Protein AF-A0A8T4MJX4-F1 (afdb_monomer_lite)

Secondary structure (DSSP, 8-state):
--------------GGGHHHHHHHHHHGGGS---------------S-TTSSSSSSSS-SSSSSSHHHHHHHHHHHHHHHHHHHHHHHHHHHHHHHHHHHHHHHHHHHHHHHHHHHHHHHHHHHHHHHHHHHHHHT-TT-EEEEEEEEPS-EEEEEEETTEEEEEEEETTEEEEEEEE-SS-EEE------EEEEEEEEE-SS-EEEE-

Radius of gyration: 45.45 Å; chains: 1; bounding box: 91×37×111 Å

Foldseek 3Di:
DDDDDDDDDDDPDDPVVVVPVVVVVVVVVPPPPDDDDDDDDPDDDDDDPDPPPPVPPPDDPPPVVVVVVVVVVVVVVVVVVVVVVVVVVVVVVVVVVVVVVVVVVVVQVVVVVVQVVLVVVQLVQVQVVFVVQQVVDPFGKDKDKGFHAPFWPDWDFDFQKIKTWGQGPVGIDIDIDGHPATEDEDDDNDGTIDIWMWTHDNGGIYIDD

Sequence (209 aa):
MQNKRGQINNSVEKPELFARNNLACLAASHEEYRETSSVNCKSKLSGRASALRERISKQPERDRELGGCKQFQNIFNKGQISTEYLIVISFVLFIVLTALGIALTYSSQIKDTMKFNQIESFSQKIVSQSETVFYSGYPARTTVKAYLPDGINEIRIMDYYIVFNVSTSSGNSVTAYKSNVNLTGNIRTTSGLRVIYLNATSNAVVLSD

pLDDT: mean 76.81, std 24.33, range [31.05, 98.25]

Structure (mmCIF, N/CA/C/O backbone):
data_AF-A0A8T4MJX4-F1
#
_entry.id   AF-A0A8T4MJX4-F1
#
loop_
_atom_site.group_PDB
_atom_site.id
_atom_site.type_symbol
_atom_site.label_atom_id
_atom_site.label_alt_id
_atom_site.label_comp_id
_atom_site.label_asym_id
_atom_site.label_entity_id
_atom_site.label_seq_id
_atom_site.pdbx_PDB_ins_code
_atom_site.Cartn_x
_atom_site.Cartn_y
_atom_site.Cartn_z
_atom_site.occupancy
_atom_site.B_iso_or_equiv
_atom_site.auth_seq_id
_atom_site.auth_comp_id
_atom_site.auth_asym_id
_atom_site.auth_atom_id
_atom_site.pdbx_PDB_model_num
ATOM 1 N N . MET A 1 1 ? -9.678 -11.311 -83.415 1.00 39.19 1 MET A N 1
ATOM 2 C CA . MET A 1 1 ? -8.588 -10.353 -83.709 1.00 39.19 1 MET A CA 1
ATOM 3 C C . MET A 1 1 ? -7.407 -10.694 -82.816 1.00 39.19 1 MET A C 1
ATOM 5 O O . MET A 1 1 ? -7.618 -11.027 -81.659 1.00 39.19 1 MET A O 1
ATOM 9 N N . GLN A 1 2 ? -6.217 -10.773 -83.409 1.00 34.84 2 GLN A N 1
ATOM 10 C CA . GLN A 1 2 ? -5.010 -11.372 -82.834 1.00 34.84 2 GLN A CA 1
ATOM 11 C C . GLN A 1 2 ? -4.262 -10.471 -81.831 1.00 34.84 2 GLN A C 1
ATOM 13 O O . GLN A 1 2 ? -4.502 -9.270 -81.787 1.00 34.84 2 GLN A O 1
ATOM 18 N N . ASN A 1 3 ? -3.223 -11.084 -81.236 1.00 31.05 3 ASN A N 1
ATOM 19 C CA . ASN A 1 3 ? -1.943 -10.516 -80.772 1.00 31.05 3 ASN A CA 1
ATOM 20 C C . ASN A 1 3 ? -1.892 -10.060 -79.300 1.00 31.05 3 ASN A C 1
ATOM 22 O O . ASN A 1 3 ? -2.761 -9.335 -78.854 1.00 31.05 3 ASN A O 1
ATOM 26 N N . LYS A 1 4 ? -0.876 -10.388 -78.488 1.00 39.56 4 LYS A N 1
ATOM 27 C CA . LYS A 1 4 ? 0.445 -10.989 -78.748 1.00 39.56 4 LYS A CA 1
ATOM 28 C C . LYS A 1 4 ? 1.004 -11.511 -77.405 1.00 39.56 4 LYS A C 1
ATOM 30 O O . LYS A 1 4 ? 1.054 -10.757 -76.439 1.00 39.56 4 LYS A O 1
ATOM 35 N N . ARG A 1 5 ? 1.410 -12.788 -77.329 1.00 37.69 5 ARG A N 1
ATOM 36 C CA . ARG A 1 5 ? 2.207 -13.333 -76.210 1.00 37.69 5 ARG A CA 1
ATOM 37 C C . ARG A 1 5 ? 3.665 -12.932 -76.429 1.00 37.69 5 ARG A C 1
ATOM 39 O O . ARG A 1 5 ? 4.226 -13.271 -77.467 1.00 37.69 5 ARG A O 1
ATOM 46 N N . GLY A 1 6 ? 4.262 -12.227 -75.473 1.00 35.44 6 GLY A N 1
ATOM 47 C CA . GLY A 1 6 ? 5.704 -11.996 -75.415 1.00 35.44 6 GLY A CA 1
ATOM 48 C C . GLY A 1 6 ? 6.364 -13.076 -74.566 1.00 35.44 6 GLY A C 1
ATOM 49 O O . GLY A 1 6 ? 6.166 -13.110 -73.356 1.00 35.44 6 GLY A O 1
ATOM 50 N N . GLN A 1 7 ? 7.110 -13.969 -75.214 1.00 36.75 7 GLN A N 1
ATOM 51 C CA . GLN A 1 7 ? 8.080 -14.853 -74.573 1.00 36.75 7 GLN A CA 1
ATOM 52 C C . GLN A 1 7 ? 9.280 -14.024 -74.098 1.00 36.75 7 GLN A C 1
ATOM 54 O O . GLN A 1 7 ? 9.790 -13.206 -74.863 1.00 36.75 7 GLN A O 1
ATOM 59 N N . ILE A 1 8 ? 9.759 -14.265 -72.877 1.00 40.66 8 ILE A N 1
ATOM 60 C CA . ILE A 1 8 ? 11.102 -13.856 -72.455 1.00 40.66 8 ILE A CA 1
ATOM 61 C C . ILE A 1 8 ? 11.870 -15.140 -72.158 1.00 40.66 8 ILE A C 1
ATOM 63 O O . ILE A 1 8 ? 11.481 -15.935 -71.303 1.00 40.66 8 ILE A O 1
ATOM 67 N N . ASN A 1 9 ? 12.905 -15.363 -72.961 1.00 40.12 9 ASN A N 1
ATOM 68 C CA . ASN A 1 9 ? 13.745 -16.546 -72.948 1.00 40.12 9 ASN A CA 1
ATOM 69 C C . ASN A 1 9 ? 14.658 -16.548 -71.718 1.00 40.12 9 ASN A C 1
ATOM 71 O O . ASN A 1 9 ? 15.350 -15.570 -71.444 1.00 40.12 9 ASN A O 1
ATOM 75 N N . ASN A 1 10 ? 14.678 -17.686 -71.026 1.00 38.12 10 ASN A N 1
ATOM 76 C CA . ASN A 1 10 ? 15.703 -18.048 -70.059 1.00 38.12 10 ASN A CA 1
ATOM 77 C 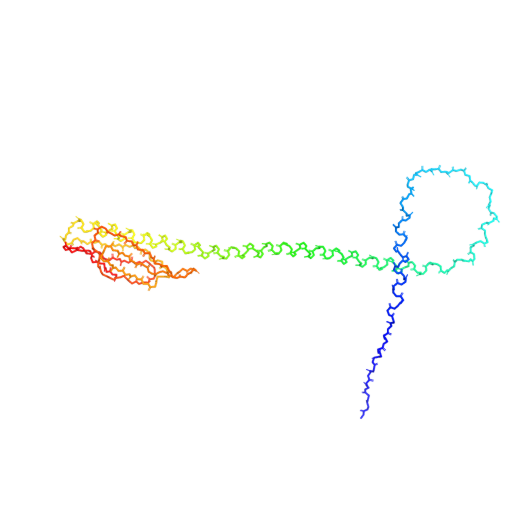C . ASN A 1 10 ? 17.030 -18.284 -70.792 1.00 38.12 10 ASN A C 1
ATOM 79 O O . ASN A 1 10 ? 17.132 -19.227 -71.577 1.00 38.12 10 ASN A O 1
ATOM 83 N N . SER A 1 11 ? 18.049 -17.489 -70.478 1.00 37.75 11 SER A N 1
ATOM 84 C CA . SER A 1 11 ? 19.445 -17.828 -70.757 1.00 37.75 11 SER A CA 1
ATOM 85 C C . SER A 1 11 ? 20.153 -18.028 -69.425 1.00 37.75 11 SER A C 1
ATOM 87 O O . SER A 1 11 ? 20.543 -17.079 -68.753 1.00 37.75 11 SER A O 1
ATOM 89 N N . VAL A 1 12 ? 20.256 -19.296 -69.029 1.00 48.56 12 VAL A N 1
ATOM 90 C CA . VAL A 1 12 ? 21.111 -19.766 -67.938 1.00 48.56 12 VAL A CA 1
ATOM 91 C C . VAL A 1 12 ? 22.554 -19.651 -68.423 1.00 48.56 12 VAL A C 1
ATOM 93 O O . VAL A 1 12 ? 23.019 -20.479 -69.207 1.00 48.56 12 VAL A O 1
ATOM 96 N N . GLU A 1 13 ? 23.247 -18.595 -68.006 1.00 43.19 13 GLU A N 1
ATOM 97 C CA . GLU A 1 13 ? 24.669 -18.409 -68.287 1.00 43.19 13 GLU A CA 1
ATOM 98 C C . GLU A 1 13 ? 25.514 -19.072 -67.182 1.00 43.19 13 GLU A C 1
ATOM 100 O O . GLU A 1 13 ? 25.236 -18.954 -65.989 1.00 43.19 13 GLU A O 1
ATOM 105 N N . LYS A 1 14 ? 26.493 -19.875 -67.612 1.00 42.88 14 LYS A N 1
ATOM 106 C CA . LYS A 1 14 ? 27.247 -20.865 -66.825 1.00 42.88 14 LYS A CA 1
ATOM 107 C C . LYS A 1 14 ? 28.071 -20.251 -65.667 1.00 42.88 14 LYS A C 1
ATOM 109 O O . LYS A 1 14 ? 28.849 -19.334 -65.917 1.00 42.88 14 LYS A O 1
ATOM 114 N N . PRO A 1 15 ? 28.059 -20.844 -64.452 1.00 46.28 15 PRO A N 1
ATOM 115 C CA . PRO A 1 15 ? 28.818 -20.372 -63.278 1.00 46.28 15 PRO A CA 1
ATOM 116 C C . PRO A 1 15 ? 30.337 -20.669 -63.293 1.00 46.28 15 PRO A C 1
ATOM 118 O O . PRO A 1 15 ? 31.055 -20.277 -62.378 1.00 46.28 15 PRO A O 1
ATOM 121 N N . GLU A 1 16 ? 30.863 -21.329 -64.325 1.00 46.09 16 GLU A N 1
ATOM 122 C CA . GLU A 1 16 ? 32.259 -21.808 -64.366 1.00 46.09 16 GLU A CA 1
ATOM 123 C C . GLU A 1 16 ? 33.294 -20.737 -64.772 1.00 46.09 16 GLU A C 1
ATOM 125 O O . GLU A 1 16 ? 34.489 -20.902 -64.529 1.00 46.09 16 GLU A O 1
ATOM 130 N N . LEU A 1 17 ? 32.871 -19.608 -65.355 1.00 42.41 17 LEU A N 1
ATOM 131 C CA . LEU A 1 17 ? 33.796 -18.545 -65.785 1.00 42.41 17 LEU A CA 1
ATOM 132 C C . LEU A 1 17 ? 34.105 -17.519 -64.676 1.00 42.41 17 LEU A C 1
ATOM 134 O O . LEU A 1 17 ? 35.071 -16.766 -64.776 1.00 42.41 17 LEU A O 1
ATOM 138 N N . PHE A 1 18 ? 33.321 -17.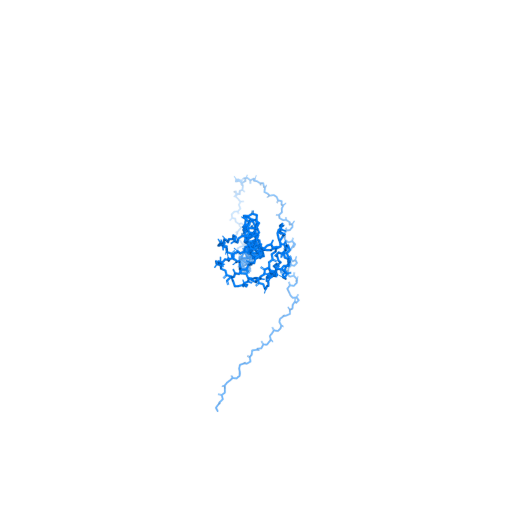515 -63.593 1.00 41.56 18 PHE A N 1
ATOM 139 C CA . PHE A 1 18 ? 33.445 -16.549 -62.495 1.00 41.56 18 PHE A CA 1
ATOM 140 C C . PHE A 1 18 ? 34.544 -16.928 -61.483 1.00 41.56 18 PHE A C 1
ATOM 142 O O . PHE A 1 18 ? 35.120 -16.065 -60.823 1.00 41.56 18 PHE A O 1
ATOM 149 N N . ALA A 1 19 ? 34.888 -18.217 -61.383 1.00 46.16 19 ALA A N 1
ATOM 150 C CA . ALA A 1 19 ? 35.866 -18.705 -60.408 1.00 46.16 19 ALA A CA 1
ATOM 151 C C . ALA A 1 19 ? 37.329 -18.464 -60.828 1.00 46.16 19 ALA A C 1
ATOM 153 O O . ALA A 1 19 ? 38.184 -18.245 -59.972 1.00 46.16 19 ALA A O 1
ATOM 154 N N . ARG A 1 20 ? 37.640 -18.458 -62.133 1.00 44.34 20 ARG A N 1
ATOM 155 C CA . ARG A 1 20 ? 39.031 -18.305 -62.604 1.00 44.34 20 ARG A CA 1
ATOM 156 C C . ARG A 1 20 ? 39.556 -16.871 -62.517 1.00 44.34 20 ARG A C 1
ATOM 158 O O . ARG A 1 20 ? 40.740 -16.686 -62.254 1.00 44.34 20 ARG A O 1
ATOM 165 N N . ASN A 1 21 ? 38.690 -15.869 -62.655 1.00 45.59 21 ASN A N 1
ATOM 166 C CA . ASN A 1 21 ? 39.118 -14.466 -62.647 1.00 45.59 21 ASN A CA 1
ATOM 167 C C . ASN A 1 21 ? 39.342 -13.911 -61.229 1.00 45.59 21 ASN A C 1
ATOM 169 O O . ASN A 1 21 ? 40.171 -13.024 -61.046 1.00 45.59 21 ASN A O 1
ATOM 173 N N . ASN A 1 22 ? 38.685 -14.479 -60.210 1.00 49.16 22 ASN A N 1
ATOM 174 C CA . ASN A 1 22 ? 38.876 -14.058 -58.817 1.00 49.16 22 ASN A CA 1
ATOM 175 C C . ASN A 1 22 ? 40.218 -14.515 -58.219 1.00 49.16 22 ASN A C 1
ATOM 177 O O . ASN A 1 22 ? 40.747 -13.843 -57.335 1.00 49.16 22 ASN A O 1
ATOM 181 N N . LEU A 1 23 ? 40.811 -15.608 -58.717 1.00 46.66 23 LEU A N 1
ATOM 182 C CA . LEU A 1 23 ? 42.114 -16.080 -58.230 1.00 46.66 23 LEU A CA 1
ATOM 183 C C . LEU A 1 23 ? 43.281 -15.202 -58.717 1.00 46.66 23 LEU A C 1
ATOM 185 O O . LEU A 1 23 ? 44.266 -15.037 -58.003 1.00 46.66 23 LEU A O 1
ATOM 189 N N . ALA A 1 24 ? 43.159 -14.601 -59.906 1.00 46.28 24 ALA A N 1
ATOM 190 C CA . ALA A 1 24 ? 44.187 -13.719 -60.460 1.00 46.28 24 ALA A CA 1
ATOM 191 C C . ALA A 1 24 ? 44.266 -12.372 -59.716 1.00 46.28 24 ALA A C 1
ATOM 193 O O . ALA A 1 24 ? 45.356 -11.832 -59.536 1.00 46.28 24 ALA A O 1
ATOM 194 N N . CYS A 1 25 ? 43.136 -11.854 -59.222 1.00 43.50 25 CYS A N 1
ATOM 195 C CA . CYS A 1 25 ? 43.119 -10.616 -58.438 1.00 43.50 25 CYS A CA 1
ATOM 196 C C . CYS A 1 25 ? 43.662 -10.789 -57.012 1.00 43.50 25 CYS A C 1
ATOM 198 O O . CYS A 1 25 ? 44.248 -9.848 -56.484 1.00 43.50 25 CYS A O 1
ATOM 200 N N . LEU A 1 26 ? 43.524 -11.972 -56.401 1.00 47.47 26 LEU A N 1
ATOM 201 C CA . LEU A 1 26 ? 44.033 -12.230 -55.045 1.00 47.47 26 LEU A CA 1
ATOM 202 C C . LEU A 1 26 ? 45.563 -12.417 -55.001 1.00 47.47 26 LEU A C 1
ATOM 204 O O . LEU A 1 26 ? 46.184 -12.183 -53.969 1.00 47.47 26 LEU A O 1
ATOM 208 N N . ALA A 1 27 ? 46.180 -12.813 -56.120 1.00 44.44 27 ALA A N 1
ATOM 209 C CA . ALA A 1 27 ? 47.634 -12.954 -56.228 1.00 44.44 27 ALA A CA 1
ATOM 210 C C . ALA A 1 27 ? 48.358 -11.601 -56.380 1.00 44.44 27 ALA A C 1
ATOM 212 O O . ALA A 1 27 ? 49.497 -11.462 -55.945 1.00 44.44 27 ALA A O 1
ATOM 213 N N . ALA A 1 28 ? 47.692 -10.582 -56.936 1.00 47.03 28 ALA A N 1
ATOM 214 C CA . ALA A 1 28 ? 48.288 -9.262 -57.158 1.00 47.03 28 ALA A CA 1
ATOM 215 C C . ALA A 1 28 ? 48.380 -8.395 -55.885 1.00 47.03 28 ALA A C 1
ATOM 217 O O . ALA A 1 28 ? 49.112 -7.412 -55.866 1.00 47.03 28 ALA A O 1
ATOM 218 N N . SER A 1 29 ? 47.674 -8.749 -54.806 1.00 49.03 29 SER A N 1
ATOM 219 C CA . SER A 1 29 ? 47.676 -7.971 -53.559 1.00 49.03 29 SER A CA 1
ATOM 220 C C . SER A 1 29 ? 48.837 -8.288 -52.608 1.00 49.03 29 SER A C 1
ATOM 222 O O . SER A 1 29 ? 48.910 -7.679 -51.544 1.00 49.03 29 SER A O 1
ATOM 224 N N . HIS A 1 30 ? 49.729 -9.227 -52.948 1.00 42.56 30 HIS A N 1
ATOM 225 C CA . HIS A 1 30 ? 50.798 -9.678 -52.045 1.00 42.56 30 HIS A CA 1
ATOM 226 C C . HIS A 1 30 ? 52.219 -9.216 -52.415 1.00 42.56 30 HIS A C 1
ATOM 228 O O . HIS A 1 30 ? 53.137 -9.451 -51.630 1.00 42.56 30 HIS A O 1
ATOM 234 N N . GLU A 1 31 ? 52.414 -8.538 -53.553 1.00 43.72 31 GLU A N 1
ATOM 235 C CA . GLU A 1 31 ? 53.758 -8.230 -54.083 1.00 43.72 31 GLU A CA 1
ATOM 236 C C . GLU A 1 31 ? 54.101 -6.727 -54.128 1.00 43.72 31 GLU A C 1
ATOM 238 O O . GLU A 1 31 ? 55.237 -6.354 -54.408 1.00 43.72 31 GLU A O 1
ATOM 243 N N . GLU A 1 32 ? 53.169 -5.848 -53.748 1.00 42.62 32 GLU A N 1
ATOM 244 C CA . GLU A 1 32 ? 53.359 -4.389 -53.775 1.00 42.62 32 GLU A CA 1
ATOM 245 C C . GLU A 1 32 ? 53.467 -3.794 -52.358 1.00 42.62 32 GLU A C 1
ATOM 247 O O . GLU A 1 32 ? 52.731 -2.899 -51.956 1.00 42.62 32 GLU A O 1
ATOM 252 N N . TYR A 1 33 ? 54.400 -4.334 -51.566 1.00 41.44 33 TYR A N 1
ATOM 253 C CA . TYR A 1 33 ? 54.847 -3.752 -50.291 1.00 41.44 33 TYR A CA 1
ATOM 254 C C . TYR A 1 33 ? 56.382 -3.762 -50.207 1.00 41.44 33 TYR A C 1
ATOM 256 O O . TYR A 1 33 ? 56.983 -4.301 -49.279 1.00 41.44 33 TYR A O 1
ATOM 264 N N . ARG A 1 34 ? 57.060 -3.161 -51.191 1.00 36.84 34 ARG A N 1
ATOM 265 C CA . ARG A 1 34 ? 58.451 -2.722 -51.021 1.00 36.84 34 ARG A CA 1
ATOM 266 C C . ARG A 1 34 ? 58.760 -1.498 -51.880 1.00 36.84 34 ARG A C 1
ATOM 268 O O . ARG A 1 34 ? 58.468 -1.475 -53.064 1.00 36.84 34 ARG A O 1
ATOM 275 N N . GLU A 1 35 ? 59.408 -0.537 -51.223 1.00 35.47 35 GLU A N 1
ATOM 276 C CA . GLU A 1 35 ? 60.088 0.647 -51.766 1.00 35.47 35 GLU A CA 1
ATOM 277 C C . GLU A 1 35 ? 59.249 1.904 -52.047 1.00 35.47 35 GLU A C 1
ATOM 279 O O . GLU A 1 35 ? 59.095 2.371 -53.170 1.00 35.47 35 GLU A O 1
ATOM 284 N N . THR A 1 36 ? 58.879 2.596 -50.967 1.00 39.97 36 THR A N 1
ATOM 285 C CA . THR A 1 36 ? 59.001 4.060 -50.947 1.00 39.97 36 THR A CA 1
ATOM 286 C C . THR A 1 36 ? 60.413 4.428 -50.495 1.00 39.97 36 THR A C 1
ATOM 288 O O . THR A 1 36 ? 60.736 4.345 -49.309 1.00 39.97 36 THR A O 1
ATOM 291 N N . SER A 1 37 ? 61.272 4.850 -51.419 1.00 32.44 37 SER A N 1
ATOM 292 C CA . SER A 1 37 ? 62.447 5.661 -51.090 1.00 32.44 37 SER A CA 1
ATOM 293 C C . SER A 1 37 ? 62.773 6.610 -52.232 1.00 32.44 37 SER A C 1
ATOM 295 O O . SER A 1 37 ? 62.998 6.227 -53.376 1.00 32.44 37 SER A O 1
ATOM 297 N N . SER A 1 38 ? 62.743 7.889 -51.881 1.00 43.44 38 SER A N 1
ATOM 298 C CA . SER A 1 38 ? 63.075 9.038 -52.705 1.00 43.44 38 SER A CA 1
ATOM 299 C C . SER A 1 38 ? 64.485 8.938 -53.281 1.00 43.44 38 SER A C 1
ATOM 301 O O . SER A 1 38 ? 65.452 8.981 -52.523 1.00 43.44 38 SER A O 1
ATOM 303 N N . VAL A 1 39 ? 64.624 8.941 -54.607 1.00 38.12 39 VAL A N 1
ATOM 304 C CA . VAL A 1 39 ? 65.874 9.361 -55.251 1.00 38.12 39 VAL A CA 1
ATOM 305 C C . VAL A 1 39 ? 65.553 10.236 -56.456 1.00 38.12 39 VAL A C 1
ATOM 307 O O . VAL A 1 39 ? 65.059 9.801 -57.492 1.00 38.12 39 VAL A O 1
ATOM 310 N N . ASN A 1 40 ? 65.854 11.515 -56.274 1.00 41.75 40 ASN A N 1
ATOM 311 C CA . ASN A 1 40 ? 65.978 12.523 -57.307 1.00 41.75 40 ASN A CA 1
ATOM 312 C C . ASN A 1 40 ? 67.078 12.098 -58.297 1.00 41.75 40 ASN A C 1
ATOM 314 O O . ASN A 1 40 ? 68.237 11.966 -57.910 1.00 41.75 40 ASN A O 1
ATOM 318 N N . CYS A 1 41 ? 66.733 11.902 -59.570 1.00 34.06 41 CYS A N 1
ATOM 319 C CA . CYS A 1 41 ? 67.720 11.730 -60.635 1.00 34.06 41 CYS A CA 1
ATOM 320 C C . CYS A 1 41 ? 67.332 12.559 -61.864 1.00 34.06 41 CYS A C 1
ATOM 322 O O . CYS A 1 41 ? 66.998 12.058 -62.936 1.00 34.06 41 CYS A O 1
ATOM 324 N N . LYS A 1 42 ? 67.366 13.882 -61.694 1.00 39.94 42 LYS A N 1
ATOM 325 C CA . LYS A 1 42 ? 67.336 14.852 -62.788 1.00 39.94 42 LYS A CA 1
ATOM 326 C C . LYS A 1 42 ? 68.762 15.099 -63.289 1.00 39.94 42 LYS A C 1
ATOM 328 O O . LYS A 1 42 ? 69.334 16.121 -62.942 1.00 39.94 42 LYS A O 1
ATOM 333 N N . SER A 1 43 ? 69.329 14.190 -64.090 1.00 47.19 43 SER A N 1
ATOM 334 C CA . SER A 1 43 ? 70.453 14.496 -65.009 1.00 47.19 43 SER A CA 1
ATOM 335 C C . SER A 1 43 ? 71.010 13.260 -65.726 1.00 47.19 43 SER A C 1
ATOM 337 O O . SER A 1 43 ? 72.137 12.841 -65.488 1.00 47.19 43 SER A O 1
ATOM 339 N N . LYS A 1 44 ? 70.272 12.693 -66.682 1.00 42.03 44 LYS A N 1
ATOM 340 C CA . LYS A 1 44 ? 70.895 11.999 -67.825 1.00 42.03 44 LYS A CA 1
ATOM 341 C C . LYS A 1 44 ? 69.833 11.573 -68.811 1.00 42.03 44 LYS A C 1
ATOM 343 O O . LYS A 1 44 ? 69.167 10.581 -68.581 1.00 42.03 44 LYS A O 1
ATOM 348 N N . LEU A 1 45 ? 69.699 12.326 -69.897 1.00 40.28 45 LEU A N 1
ATOM 349 C CA . LEU A 1 45 ? 69.388 11.804 -71.234 1.00 40.28 45 LEU A CA 1
ATOM 350 C C . LEU A 1 45 ? 69.479 12.963 -72.238 1.00 40.28 45 LEU A C 1
ATOM 352 O O . LEU A 1 45 ? 68.528 13.339 -72.911 1.00 40.28 45 LEU A O 1
ATOM 356 N N . SER A 1 46 ? 70.683 13.537 -72.314 1.00 48.44 46 SER A N 1
ATOM 357 C CA . SER A 1 46 ? 71.197 14.060 -73.578 1.00 48.44 46 SER A CA 1
ATOM 358 C C . SER A 1 46 ? 71.524 12.846 -74.449 1.00 48.44 46 SER A C 1
ATOM 360 O O . SER A 1 46 ? 72.223 11.939 -73.999 1.00 48.44 46 SER A O 1
ATOM 362 N N . GLY A 1 47 ? 70.978 12.815 -75.664 1.00 48.41 47 GLY A N 1
ATOM 363 C CA . GLY A 1 47 ? 71.350 11.844 -76.691 1.00 48.41 47 GLY A CA 1
ATOM 364 C C . GLY A 1 47 ? 70.530 10.554 -76.709 1.00 48.41 47 GLY A C 1
ATOM 365 O O . GLY A 1 47 ? 71.060 9.497 -76.390 1.00 48.41 47 GLY A O 1
ATOM 366 N N . ARG A 1 48 ? 69.258 10.628 -77.136 1.00 45.25 48 ARG A N 1
ATOM 367 C CA . ARG A 1 48 ? 68.553 9.553 -77.882 1.00 45.25 48 ARG A CA 1
ATOM 368 C C . ARG A 1 48 ? 67.150 9.991 -78.336 1.00 45.25 48 ARG A C 1
ATOM 370 O O . ARG A 1 48 ? 66.145 9.357 -78.042 1.00 45.25 48 ARG A O 1
ATOM 377 N N . ALA A 1 49 ? 67.082 11.090 -79.088 1.00 46.97 49 ALA A N 1
ATOM 378 C CA . ALA A 1 49 ? 65.832 11.619 -79.649 1.00 46.97 49 ALA A CA 1
ATOM 379 C C . ALA A 1 49 ? 65.356 10.908 -80.939 1.00 46.97 49 ALA A C 1
ATOM 381 O O . ALA A 1 49 ? 64.384 11.337 -81.550 1.00 46.97 49 ALA A O 1
ATOM 382 N N . SER A 1 50 ? 66.001 9.821 -81.367 1.00 52.25 50 SER A N 1
ATOM 383 C CA . SER A 1 50 ? 65.736 9.198 -82.676 1.00 52.25 50 SER A CA 1
ATOM 384 C C . SER A 1 50 ? 65.373 7.709 -82.637 1.00 52.25 50 SER A C 1
ATOM 386 O O . SER A 1 50 ? 65.160 7.121 -83.688 1.00 52.25 50 SER A O 1
ATOM 388 N N . ALA A 1 51 ? 65.219 7.102 -81.453 1.00 51.12 51 ALA A N 1
ATOM 389 C CA . ALA A 1 51 ? 64.794 5.697 -81.317 1.00 51.12 51 ALA A CA 1
ATOM 390 C C . ALA A 1 51 ? 63.443 5.513 -80.594 1.00 51.12 51 ALA A C 1
ATOM 392 O O . ALA A 1 51 ? 63.029 4.389 -80.323 1.00 51.12 51 ALA A O 1
ATOM 393 N N . LEU A 1 52 ? 62.737 6.608 -80.285 1.00 47.28 52 LEU A N 1
ATOM 394 C CA . LEU A 1 52 ? 61.461 6.590 -79.558 1.00 47.28 52 LEU A CA 1
ATOM 395 C C . LEU A 1 52 ? 60.279 7.084 -80.409 1.00 47.28 52 LEU A C 1
ATOM 397 O O . LEU A 1 52 ? 59.321 7.636 -79.881 1.00 47.28 52 LEU A O 1
ATOM 401 N N . ARG A 1 53 ? 60.348 6.918 -81.737 1.00 49.28 53 ARG A N 1
ATOM 402 C CA . ARG A 1 53 ? 59.260 7.297 -82.660 1.00 49.28 53 ARG A CA 1
ATOM 403 C C . ARG A 1 53 ? 58.638 6.121 -83.418 1.00 49.28 53 ARG A C 1
ATOM 405 O O . ARG A 1 53 ? 57.823 6.340 -84.301 1.00 49.28 53 ARG A O 1
ATOM 412 N N . GLU A 1 54 ? 58.970 4.889 -83.030 1.00 50.09 54 GLU A N 1
ATOM 413 C CA . GLU A 1 54 ? 58.441 3.670 -83.668 1.00 50.09 54 GLU A CA 1
ATOM 414 C C . GLU A 1 54 ? 57.734 2.710 -82.690 1.00 50.09 54 GLU A C 1
ATOM 416 O O . GLU A 1 54 ? 57.233 1.663 -83.081 1.00 50.09 54 GLU A O 1
ATOM 421 N N . ARG A 1 55 ? 57.606 3.077 -81.406 1.00 47.62 55 ARG A N 1
ATOM 422 C CA . ARG A 1 55 ? 56.800 2.323 -80.419 1.00 47.62 55 ARG A CA 1
ATOM 423 C C . ARG A 1 55 ? 55.423 2.934 -80.134 1.00 47.62 55 ARG A C 1
ATOM 425 O O . ARG A 1 55 ? 54.763 2.512 -79.194 1.00 47.62 55 ARG A O 1
ATOM 432 N N . ILE A 1 56 ? 54.981 3.910 -80.932 1.00 50.84 56 ILE A N 1
ATOM 433 C CA . IL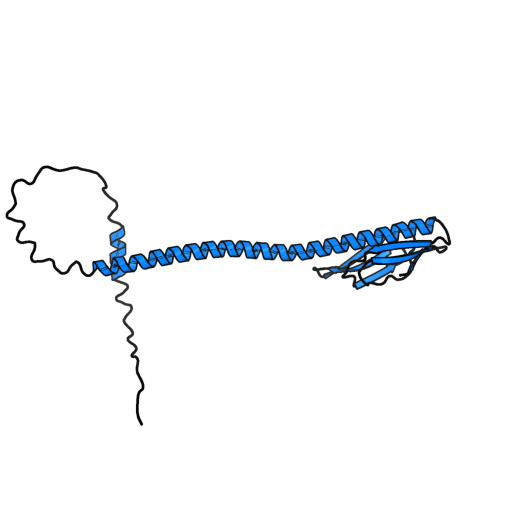E A 1 56 ? 53.696 4.612 -80.733 1.00 50.84 56 ILE A CA 1
ATOM 434 C C . ILE A 1 56 ? 52.574 4.053 -81.641 1.00 50.84 56 ILE A C 1
ATOM 436 O O . ILE A 1 56 ? 51.416 4.410 -81.475 1.00 50.84 56 ILE A O 1
ATOM 440 N N . SER A 1 57 ? 52.850 3.108 -82.550 1.00 49.88 57 SER A N 1
ATOM 441 C CA . SER A 1 57 ? 51.822 2.554 -83.458 1.00 49.88 57 SER A CA 1
ATOM 442 C C . SER A 1 57 ? 51.169 1.238 -83.002 1.00 49.88 57 SER A C 1
ATOM 444 O O . SER A 1 57 ? 50.360 0.684 -83.741 1.00 49.88 57 SER A O 1
ATOM 446 N N . LYS A 1 58 ? 51.478 0.717 -81.803 1.00 51.25 58 LYS A N 1
ATOM 447 C CA . LYS A 1 58 ? 50.986 -0.604 -81.344 1.00 51.25 58 LYS A CA 1
ATOM 448 C C . LYS A 1 58 ? 50.278 -0.646 -79.985 1.00 51.25 58 LYS A C 1
ATOM 450 O O . LYS A 1 58 ? 50.137 -1.722 -79.413 1.00 51.25 58 LYS A O 1
ATOM 455 N N . GLN A 1 59 ? 49.778 0.474 -79.472 1.00 54.59 59 GLN A N 1
ATOM 456 C CA . GLN A 1 59 ? 48.889 0.445 -78.302 1.00 54.59 59 GLN A CA 1
ATOM 457 C C . GLN A 1 59 ? 47.643 1.308 -78.513 1.00 54.59 59 GLN A C 1
ATOM 459 O O . GLN A 1 59 ? 47.645 2.472 -78.131 1.00 54.59 59 GLN A O 1
ATOM 464 N N . PRO A 1 60 ? 46.567 0.736 -79.082 1.00 49.44 60 PRO A N 1
ATOM 465 C CA . PRO A 1 60 ? 45.241 1.307 -78.884 1.00 49.44 60 PRO A CA 1
ATOM 466 C C . PRO A 1 60 ? 44.206 0.273 -78.404 1.00 49.44 60 PRO A C 1
ATOM 468 O O . PRO A 1 60 ? 43.056 0.352 -78.812 1.00 49.44 60 PRO A O 1
ATOM 471 N N . GLU A 1 61 ? 44.576 -0.698 -77.555 1.00 52.53 61 GLU A N 1
ATOM 472 C CA . GLU A 1 61 ? 43.594 -1.673 -77.024 1.00 52.53 61 GLU A CA 1
ATOM 473 C C . GLU A 1 61 ? 43.700 -2.024 -75.530 1.00 52.53 61 GLU A C 1
ATOM 475 O O . GLU A 1 61 ? 42.901 -2.819 -75.049 1.00 52.53 61 GLU A O 1
ATOM 480 N N . ARG A 1 62 ? 44.603 -1.422 -74.739 1.00 48.16 62 ARG A N 1
ATOM 481 C CA . ARG A 1 62 ? 44.679 -1.739 -73.293 1.00 48.16 62 ARG A CA 1
ATOM 482 C C . ARG A 1 62 ? 43.866 -0.826 -72.369 1.00 48.16 62 ARG A C 1
ATOM 484 O O . ARG A 1 62 ? 43.780 -1.101 -71.177 1.00 48.16 62 ARG A O 1
ATOM 491 N N . ASP A 1 63 ? 43.230 0.210 -72.911 1.00 48.69 63 ASP A N 1
ATOM 492 C CA . ASP A 1 63 ? 42.664 1.293 -72.094 1.00 48.69 63 ASP A CA 1
ATOM 493 C C . ASP A 1 63 ? 41.132 1.222 -71.929 1.00 48.69 63 ASP A C 1
ATOM 495 O O . ASP A 1 63 ? 40.553 2.042 -71.217 1.00 48.69 63 ASP A O 1
ATOM 499 N N . ARG A 1 64 ? 40.447 0.242 -72.545 1.00 51.50 64 ARG A N 1
ATOM 500 C CA . ARG A 1 64 ? 38.981 0.074 -72.410 1.00 51.50 64 ARG A CA 1
ATOM 501 C C . ARG A 1 64 ? 38.535 -0.848 -71.274 1.00 51.50 64 ARG A C 1
ATOM 503 O O . ARG A 1 64 ? 37.414 -0.687 -70.805 1.00 51.50 64 ARG A O 1
ATOM 510 N N . GLU A 1 65 ? 39.382 -1.748 -70.776 1.00 49.16 65 GLU A N 1
ATOM 511 C CA . GLU A 1 65 ? 39.005 -2.634 -69.658 1.00 49.16 65 GLU A CA 1
ATOM 512 C C . GLU A 1 65 ? 39.185 -1.987 -68.271 1.00 49.16 65 GLU A C 1
ATOM 514 O O . GLU A 1 65 ? 38.513 -2.364 -67.312 1.00 49.16 65 GLU A O 1
ATOM 519 N N . LEU A 1 66 ? 40.004 -0.935 -68.148 1.00 50.44 66 LEU A N 1
ATOM 520 C CA . LEU A 1 66 ? 40.245 -0.253 -66.866 1.00 50.44 66 LEU A CA 1
ATOM 521 C C . LEU A 1 66 ? 39.113 0.692 -66.412 1.00 50.44 66 LEU A C 1
ATOM 523 O O . LEU A 1 66 ? 39.137 1.183 -65.280 1.00 50.44 66 LEU A O 1
ATOM 527 N N . GLY A 1 67 ? 38.120 0.958 -67.265 1.00 46.69 67 GLY A N 1
ATOM 528 C CA . GLY A 1 67 ? 36.961 1.792 -66.922 1.00 46.69 67 GLY A CA 1
ATOM 529 C C . GLY A 1 67 ? 35.914 1.070 -66.063 1.00 46.69 67 GLY A C 1
ATOM 530 O O . GLY A 1 67 ? 35.262 1.704 -65.234 1.00 46.69 67 GLY A O 1
ATOM 531 N N . GLY A 1 68 ? 35.787 -0.254 -66.214 1.00 46.03 68 GLY A N 1
ATOM 532 C CA . GLY A 1 68 ? 34.804 -1.071 -65.490 1.00 46.03 68 GLY A CA 1
ATOM 533 C C . GLY A 1 68 ? 35.189 -1.339 -64.031 1.00 46.03 68 GLY A C 1
ATOM 534 O O . GLY A 1 68 ? 34.354 -1.201 -63.137 1.00 46.03 68 GLY A O 1
ATOM 535 N N . CYS A 1 69 ? 36.470 -1.622 -63.762 1.00 51.78 69 CYS A N 1
ATOM 536 C CA . CYS A 1 69 ? 36.959 -1.893 -62.401 1.00 51.78 69 CYS A CA 1
ATOM 537 C C . CYS A 1 69 ? 36.817 -0.687 -61.456 1.00 51.78 69 CYS A C 1
ATOM 539 O O . CYS A 1 69 ? 36.420 -0.853 -60.303 1.00 51.78 69 CYS A O 1
ATOM 541 N N . LYS A 1 70 ? 37.054 0.543 -61.938 1.00 50.22 70 LYS A N 1
ATOM 542 C CA . LYS A 1 70 ? 36.866 1.758 -61.119 1.00 50.22 70 LYS A CA 1
ATOM 543 C C . LYS A 1 70 ? 35.402 2.024 -60.767 1.00 50.22 70 LYS A C 1
ATOM 545 O O . LYS A 1 70 ? 35.124 2.591 -59.711 1.00 50.22 70 LYS A O 1
ATOM 550 N N . GLN A 1 71 ? 34.465 1.639 -61.634 1.00 51.22 71 GLN A N 1
ATOM 551 C CA . GLN A 1 71 ? 33.043 1.856 -61.379 1.00 51.22 71 GLN A CA 1
ATOM 552 C C . GLN A 1 71 ? 32.472 0.819 -60.401 1.00 51.22 71 GLN A C 1
ATOM 554 O O . GLN A 1 71 ? 31.679 1.179 -59.532 1.00 51.22 71 GLN A O 1
ATOM 559 N N . PHE A 1 72 ? 32.928 -0.435 -60.480 1.00 51.28 72 PHE A N 1
ATOM 560 C CA . PHE A 1 72 ? 32.489 -1.511 -59.586 1.00 51.28 72 PHE A CA 1
ATOM 561 C C . PHE A 1 72 ? 33.006 -1.320 -58.147 1.00 51.28 72 PHE A C 1
ATOM 563 O O . PHE A 1 72 ? 32.260 -1.507 -57.187 1.00 51.28 72 PHE A O 1
ATOM 570 N N . GLN A 1 73 ? 34.238 -0.826 -57.977 1.00 55.03 73 GLN A N 1
ATOM 571 C CA . GLN A 1 73 ? 34.847 -0.594 -56.658 1.00 55.03 73 GLN A CA 1
ATOM 572 C C . GLN A 1 73 ? 34.168 0.533 -55.850 1.00 55.03 73 GLN A C 1
ATOM 574 O O . GLN A 1 73 ? 34.131 0.492 -54.622 1.00 55.03 73 GLN A O 1
ATOM 579 N N . ASN A 1 74 ? 33.541 1.506 -56.519 1.00 54.06 74 ASN A N 1
ATOM 580 C CA . ASN A 1 74 ? 32.817 2.594 -55.851 1.00 54.06 74 ASN A CA 1
ATOM 581 C C . ASN A 1 74 ? 31.441 2.186 -55.286 1.00 54.06 74 ASN A C 1
ATOM 583 O O . ASN A 1 74 ? 30.905 2.899 -54.435 1.00 54.06 74 ASN A O 1
ATOM 587 N N . ILE A 1 75 ? 30.856 1.070 -55.735 1.00 58.03 75 ILE A N 1
ATOM 588 C CA . ILE A 1 75 ? 29.557 0.575 -55.244 1.00 58.03 75 ILE A CA 1
ATOM 589 C C . ILE A 1 75 ? 29.735 -0.179 -53.917 1.00 58.03 75 ILE A C 1
ATOM 591 O O . ILE A 1 75 ? 28.953 0.037 -52.990 1.00 58.03 75 ILE A O 1
ATOM 595 N N . PHE A 1 76 ? 30.800 -0.978 -53.779 1.00 59.72 76 PHE A N 1
ATOM 596 C CA . PHE A 1 76 ? 31.106 -1.700 -52.536 1.00 59.72 76 PHE A CA 1
ATOM 597 C C . PHE A 1 76 ? 31.403 -0.761 -51.362 1.00 59.72 76 PHE A C 1
ATOM 599 O O . PHE A 1 76 ? 30.885 -0.987 -50.274 1.00 59.72 76 PHE A O 1
ATOM 606 N N . ASN A 1 77 ? 32.118 0.347 -51.588 1.00 66.12 77 ASN A N 1
ATOM 607 C CA . ASN A 1 77 ? 32.407 1.323 -50.529 1.00 66.12 77 ASN A CA 1
ATOM 608 C C . ASN A 1 77 ? 31.136 2.012 -50.003 1.00 66.12 77 ASN A C 1
ATOM 610 O O . ASN A 1 77 ? 30.989 2.227 -48.805 1.00 66.12 77 ASN A O 1
ATOM 614 N N . LYS A 1 78 ? 30.180 2.337 -50.884 1.00 74.50 78 LYS A N 1
ATOM 615 C CA . LYS A 1 78 ? 28.911 2.972 -50.483 1.00 74.50 78 LYS A CA 1
ATOM 616 C C . LYS A 1 78 ? 27.976 1.995 -49.768 1.00 74.50 78 LYS A C 1
ATOM 618 O O . LYS A 1 78 ? 27.321 2.382 -48.803 1.00 74.50 78 LYS A O 1
ATOM 623 N N . GLY A 1 79 ? 27.941 0.740 -50.219 1.00 80.94 79 GLY A N 1
ATOM 624 C CA . GLY A 1 79 ? 27.222 -0.337 -49.539 1.00 80.94 79 GLY A CA 1
ATOM 625 C C . GLY A 1 79 ? 27.785 -0.604 -48.144 1.00 80.94 79 GLY A C 1
ATOM 626 O O . GLY A 1 79 ? 27.021 -0.634 -47.185 1.00 80.94 79 GLY A O 1
ATOM 627 N N . GLN A 1 80 ? 29.113 -0.691 -48.020 1.00 83.31 80 GLN A N 1
ATOM 628 C CA . GLN A 1 80 ? 29.804 -0.910 -46.748 1.00 83.31 80 GLN A CA 1
ATOM 629 C C . GLN A 1 80 ? 29.503 0.203 -45.732 1.00 83.31 80 GLN A C 1
ATOM 631 O O . GLN A 1 80 ? 29.099 -0.083 -44.605 1.00 83.31 80 GLN A O 1
ATOM 636 N N . ILE A 1 81 ? 29.580 1.469 -46.154 1.00 87.56 81 ILE A N 1
ATOM 637 C CA . ILE A 1 81 ? 29.254 2.613 -45.289 1.00 87.56 81 ILE A CA 1
ATOM 638 C C . ILE A 1 81 ? 27.786 2.557 -44.842 1.00 87.56 81 ILE A C 1
ATOM 640 O O . ILE A 1 81 ? 27.482 2.736 -43.664 1.00 87.56 81 ILE A O 1
ATOM 644 N N . SER A 1 82 ? 26.857 2.258 -45.756 1.00 90.56 82 SER A N 1
ATOM 645 C CA . SER A 1 82 ? 25.439 2.124 -45.405 1.00 90.56 82 SER A CA 1
ATOM 646 C C . SER A 1 82 ? 25.194 0.994 -44.400 1.00 90.56 82 SER A C 1
ATOM 648 O O . SER A 1 82 ? 24.352 1.144 -43.515 1.00 90.56 82 SER A O 1
ATOM 650 N N . THR A 1 83 ? 25.908 -0.130 -44.516 1.00 90.81 83 THR A N 1
ATOM 651 C CA . THR A 1 83 ? 25.771 -1.246 -43.571 1.00 90.81 83 THR A CA 1
ATOM 652 C C . THR A 1 83 ? 26.330 -0.917 -42.191 1.00 90.81 83 THR A C 1
ATOM 654 O O . THR A 1 83 ? 25.704 -1.273 -41.196 1.00 90.81 83 THR A O 1
ATOM 657 N N . GLU A 1 84 ? 27.439 -0.178 -42.106 1.00 88.81 84 GLU A N 1
ATOM 658 C CA . GLU A 1 84 ? 28.014 0.256 -40.826 1.00 88.81 84 GLU A CA 1
ATOM 659 C C . GLU A 1 84 ? 27.045 1.172 -40.065 1.00 88.81 84 GLU A C 1
ATOM 661 O O . GLU A 1 84 ? 26.775 0.942 -38.884 1.00 88.81 84 GLU A O 1
ATOM 666 N N . TYR A 1 85 ? 26.425 2.142 -40.749 1.00 94.38 85 TYR A N 1
ATOM 667 C CA . TYR A 1 85 ? 25.411 2.999 -40.128 1.00 94.38 85 TYR A CA 1
ATOM 668 C C . TYR A 1 85 ? 24.177 2.221 -39.665 1.00 94.38 85 TYR A C 1
ATOM 670 O O . TYR A 1 85 ? 23.673 2.483 -38.573 1.00 94.38 85 TYR A O 1
ATOM 678 N N . LEU A 1 86 ? 23.697 1.249 -40.448 1.00 95.12 86 LEU A N 1
ATOM 679 C CA . LEU A 1 86 ? 22.569 0.415 -40.029 1.00 95.12 86 LEU A CA 1
ATOM 680 C C . LEU A 1 86 ? 22.897 -0.411 -38.780 1.00 95.12 86 LEU A C 1
ATOM 682 O O . LEU A 1 86 ? 22.055 -0.504 -37.886 1.00 95.12 86 LEU A O 1
ATOM 686 N N . ILE A 1 87 ? 24.115 -0.952 -38.674 1.00 96.31 87 ILE A N 1
ATOM 687 C CA . ILE A 1 87 ? 24.558 -1.688 -37.482 1.00 96.31 87 ILE A CA 1
ATOM 688 C C . ILE A 1 87 ? 24.583 -0.758 -36.264 1.00 96.31 87 ILE A C 1
ATOM 690 O O . ILE A 1 87 ? 24.004 -1.099 -35.231 1.00 96.31 87 ILE A O 1
ATOM 694 N N . VAL A 1 88 ? 25.159 0.442 -36.388 1.00 96.81 88 VAL A N 1
ATOM 695 C CA . VAL A 1 88 ? 25.205 1.420 -35.287 1.00 96.81 88 VAL A CA 1
ATOM 696 C C . VAL A 1 88 ? 23.796 1.818 -34.841 1.00 96.81 88 VAL A C 1
ATOM 698 O O . VAL A 1 88 ? 23.495 1.776 -33.648 1.00 96.81 88 VAL A O 1
ATOM 701 N N . ILE A 1 89 ? 22.904 2.140 -35.781 1.00 97.25 89 ILE A N 1
ATOM 702 C CA . ILE A 1 89 ? 21.516 2.512 -35.471 1.00 97.25 89 ILE A CA 1
ATOM 703 C C . ILE A 1 89 ? 20.778 1.350 -34.798 1.00 97.25 89 ILE A C 1
ATOM 705 O O . ILE A 1 89 ? 20.061 1.570 -33.823 1.00 97.25 89 ILE A O 1
ATOM 709 N N . SER A 1 90 ? 20.970 0.115 -35.270 1.00 97.62 90 SER A N 1
ATOM 710 C CA . SER A 1 90 ? 20.332 -1.065 -34.676 1.00 97.62 90 SER A CA 1
ATOM 711 C C . SER A 1 90 ? 20.774 -1.297 -33.231 1.00 97.62 90 SER A C 1
ATOM 713 O O . SER A 1 90 ? 19.943 -1.608 -32.380 1.00 97.62 90 SER A O 1
ATOM 715 N N . PHE A 1 91 ? 22.054 -1.068 -32.930 1.00 97.81 91 PHE A N 1
ATOM 716 C CA . PHE A 1 91 ? 22.589 -1.208 -31.582 1.00 97.81 91 PHE A CA 1
ATOM 717 C C . PHE A 1 91 ? 22.024 -0.140 -30.641 1.00 97.81 91 PHE A C 1
ATOM 719 O O . PHE A 1 91 ? 21.581 -0.454 -29.536 1.00 97.81 91 PHE A O 1
ATOM 726 N N . VAL A 1 92 ? 21.951 1.113 -31.100 1.00 98.25 92 VAL A N 1
ATOM 727 C CA . VAL A 1 92 ? 21.321 2.201 -30.337 1.00 98.25 92 VAL A CA 1
ATOM 728 C C . VAL A 1 92 ? 19.841 1.899 -30.085 1.00 98.25 92 VAL A C 1
ATOM 730 O O . VAL A 1 92 ? 19.371 2.026 -28.955 1.00 98.25 92 VAL A O 1
ATOM 733 N N . LEU A 1 93 ? 19.111 1.438 -31.104 1.00 98.19 93 LEU A N 1
ATOM 734 C CA . LEU A 1 93 ? 17.702 1.071 -30.971 1.00 98.19 93 LEU A CA 1
ATOM 735 C C . LEU A 1 93 ? 17.507 -0.089 -29.985 1.00 98.19 93 LEU A C 1
ATOM 737 O O . LEU A 1 93 ? 16.599 -0.041 -29.158 1.00 98.19 93 LEU A O 1
ATOM 741 N N . PHE A 1 94 ? 18.371 -1.104 -30.031 1.00 98.06 94 PHE A N 1
ATOM 742 C CA . PHE A 1 94 ? 18.332 -2.239 -29.111 1.00 98.06 94 PHE A CA 1
ATOM 743 C C . PHE A 1 94 ? 18.489 -1.803 -27.647 1.00 98.06 94 PHE A C 1
ATOM 745 O O . PHE A 1 94 ? 17.735 -2.259 -26.783 1.00 98.06 94 PHE A O 1
ATOM 752 N N . ILE A 1 95 ? 19.409 -0.874 -27.367 1.00 98.19 95 ILE A N 1
ATOM 753 C CA . ILE A 1 95 ? 19.580 -0.302 -26.023 1.00 98.19 95 ILE A CA 1
ATOM 754 C C . ILE A 1 95 ? 18.302 0.417 -25.578 1.00 98.19 95 ILE A C 1
ATOM 756 O O . ILE A 1 95 ? 17.827 0.187 -24.466 1.00 98.19 95 ILE A O 1
ATOM 760 N N . VAL A 1 96 ? 17.714 1.245 -26.447 1.00 98.06 96 VAL A N 1
ATOM 761 C CA . VAL A 1 96 ? 16.479 1.984 -26.135 1.00 98.06 96 VAL A CA 1
ATOM 762 C C . VAL A 1 96 ? 15.317 1.029 -25.854 1.00 98.06 96 VAL A C 1
ATOM 764 O O . VAL A 1 96 ? 14.619 1.197 -24.857 1.00 98.06 96 VAL A O 1
ATOM 767 N N . LEU A 1 97 ? 15.126 -0.003 -26.681 1.00 97.81 97 LEU A N 1
ATOM 768 C CA . LEU A 1 97 ? 14.067 -0.998 -26.484 1.00 97.81 97 LEU A CA 1
ATOM 769 C C . LEU A 1 97 ? 14.244 -1.772 -25.175 1.00 97.81 97 LEU A C 1
ATOM 771 O O . LEU A 1 97 ? 13.275 -1.978 -24.447 1.00 97.81 97 LEU A O 1
ATOM 775 N N . THR A 1 98 ? 15.480 -2.150 -24.847 1.00 97.12 98 THR A N 1
ATOM 776 C CA . THR A 1 98 ? 15.787 -2.844 -23.589 1.00 97.12 98 THR A CA 1
ATOM 777 C C . THR A 1 98 ? 15.488 -1.952 -22.383 1.00 97.12 98 THR A C 1
ATOM 779 O O . THR A 1 98 ? 14.835 -2.389 -21.436 1.00 97.12 98 THR A O 1
ATOM 782 N N . ALA A 1 99 ? 15.891 -0.679 -22.433 1.00 97.25 99 ALA A N 1
ATOM 783 C CA . ALA A 1 99 ? 15.608 0.290 -21.377 1.00 97.25 99 ALA A CA 1
ATOM 784 C C . ALA A 1 99 ? 14.098 0.518 -21.187 1.00 97.25 99 ALA A C 1
ATOM 786 O O . ALA A 1 99 ? 13.617 0.550 -20.053 1.00 97.25 99 ALA A O 1
ATOM 787 N N . LEU A 1 100 ? 13.335 0.616 -22.282 1.00 96.88 100 LEU A N 1
ATOM 788 C CA . LEU A 1 100 ? 11.875 0.732 -22.234 1.00 96.88 100 LEU A CA 1
ATOM 789 C C . LEU A 1 100 ? 11.220 -0.515 -21.631 1.00 96.88 100 LEU A C 1
ATOM 791 O O . LEU A 1 100 ? 10.312 -0.384 -20.812 1.00 96.88 100 LEU A O 1
ATOM 795 N N . GLY A 1 101 ? 11.699 -1.712 -21.981 1.00 94.94 101 GLY A N 1
ATOM 796 C CA . GLY A 1 101 ? 11.206 -2.966 -21.408 1.00 94.94 101 GLY A CA 1
ATOM 797 C C . GLY A 1 101 ? 11.324 -2.991 -19.883 1.00 94.94 101 GLY A C 1
ATOM 798 O O . GLY A 1 101 ? 10.353 -3.290 -19.190 1.00 94.94 101 GLY A O 1
ATOM 799 N N . ILE A 1 102 ? 12.482 -2.584 -19.357 1.00 95.44 102 ILE A N 1
ATOM 800 C CA . ILE A 1 102 ? 12.724 -2.478 -17.912 1.00 95.44 102 ILE A CA 1
ATOM 801 C C . ILE A 1 102 ? 11.832 -1.393 -17.289 1.00 95.44 102 ILE A C 1
ATOM 803 O O . ILE A 1 102 ? 11.200 -1.613 -16.256 1.00 95.44 102 ILE A O 1
ATOM 807 N N . ALA A 1 103 ? 11.724 -0.222 -17.920 1.00 95.50 103 ALA A N 1
ATOM 808 C CA . ALA A 1 103 ? 10.909 0.873 -17.396 1.00 95.50 103 ALA A CA 1
ATOM 809 C C . ALA A 1 103 ? 9.436 0.466 -17.187 1.00 95.50 103 ALA A C 1
ATOM 811 O O . ALA A 1 103 ? 8.825 0.837 -16.180 1.00 95.50 103 ALA A O 1
ATOM 812 N N . LEU A 1 104 ? 8.877 -0.342 -18.093 1.00 91.94 104 LEU A N 1
ATOM 813 C CA . LEU A 1 104 ? 7.503 -0.837 -17.988 1.00 91.94 104 LEU A CA 1
ATOM 814 C C . LEU A 1 104 ? 7.304 -1.772 -16.787 1.00 91.94 104 LEU A C 1
ATOM 816 O O . LEU A 1 104 ? 6.313 -1.631 -16.069 1.00 91.94 104 LEU A O 1
ATOM 820 N N . THR A 1 105 ? 8.241 -2.685 -16.518 1.00 89.88 105 THR A N 1
ATOM 821 C CA . THR A 1 105 ? 8.127 -3.604 -15.372 1.00 89.88 105 THR A CA 1
ATOM 822 C C . THR A 1 105 ? 8.256 -2.874 -14.037 1.00 89.88 105 THR A C 1
ATOM 824 O O . THR A 1 105 ? 7.498 -3.150 -13.107 1.00 89.88 105 THR A O 1
ATOM 827 N N . TYR A 1 106 ? 9.162 -1.896 -13.949 1.00 92.62 106 TYR A N 1
ATOM 828 C CA . TYR A 1 106 ? 9.336 -1.086 -12.739 1.00 92.62 106 TYR A CA 1
ATOM 829 C C . TYR A 1 106 ? 8.127 -0.190 -12.458 1.00 92.62 106 TYR A C 1
ATOM 831 O O . TYR A 1 106 ? 7.748 -0.019 -11.301 1.00 92.62 106 TYR A O 1
ATOM 839 N N . SER A 1 107 ? 7.478 0.346 -13.498 1.00 92.00 107 SER A N 1
ATOM 840 C CA . SER A 1 107 ? 6.280 1.177 -13.328 1.00 92.00 107 SER A CA 1
ATOM 841 C C . SER A 1 107 ? 5.163 0.436 -12.585 1.00 92.00 107 SER A C 1
ATOM 843 O O . SER A 1 107 ? 4.536 1.004 -11.689 1.00 92.00 107 SER A O 1
ATOM 845 N N . SER A 1 108 ? 4.941 -0.842 -12.904 1.00 90.56 108 SER A N 1
ATOM 846 C CA . SER A 1 108 ? 3.935 -1.670 -12.227 1.00 90.56 108 SER A CA 1
ATOM 847 C C . SER A 1 108 ? 4.281 -1.925 -10.759 1.00 90.56 108 SER A C 1
ATOM 849 O O . SER A 1 108 ? 3.421 -1.768 -9.896 1.00 90.56 108 SER A O 1
ATOM 851 N N . GLN A 1 109 ? 5.548 -2.227 -10.458 1.00 91.88 109 GLN A N 1
ATOM 852 C CA . GLN A 1 109 ? 6.000 -2.447 -9.079 1.00 91.88 109 GLN A CA 1
ATOM 853 C C . GLN A 1 109 ? 5.842 -1.191 -8.216 1.00 91.88 109 GLN A C 1
ATOM 855 O O . GLN A 1 109 ? 5.358 -1.273 -7.090 1.00 91.88 109 GLN A O 1
ATOM 860 N N . ILE A 1 110 ? 6.177 -0.017 -8.759 1.00 93.75 110 ILE A N 1
ATOM 861 C CA . ILE A 1 110 ? 6.019 1.260 -8.052 1.00 93.75 110 ILE A CA 1
ATOM 862 C C . ILE A 1 110 ? 4.547 1.507 -7.702 1.00 93.75 110 ILE A C 1
ATOM 864 O O . ILE A 1 110 ? 4.247 1.904 -6.575 1.00 93.75 110 ILE A O 1
ATOM 868 N N . LYS A 1 111 ? 3.619 1.241 -8.632 1.00 92.94 111 LYS A N 1
ATOM 869 C CA . LYS A 1 111 ? 2.176 1.367 -8.367 1.00 92.94 111 LYS A CA 1
ATOM 870 C C . LYS A 1 111 ? 1.732 0.449 -7.232 1.00 92.94 111 LYS A C 1
ATOM 872 O O . LYS A 1 111 ? 0.998 0.896 -6.355 1.00 92.94 111 LYS A O 1
ATOM 877 N N . ASP A 1 112 ? 2.201 -0.794 -7.215 1.00 94.38 112 ASP A N 1
ATOM 878 C CA . ASP A 1 112 ? 1.870 -1.736 -6.146 1.00 94.38 112 ASP A CA 1
ATOM 879 C C . ASP A 1 112 ? 2.426 -1.277 -4.792 1.00 94.38 112 ASP A C 1
ATOM 881 O O . ASP A 1 112 ? 1.693 -1.258 -3.805 1.00 94.38 112 ASP A O 1
ATOM 885 N N . THR A 1 113 ? 3.677 -0.812 -4.735 1.00 94.88 113 THR A N 1
ATOM 886 C CA . THR A 1 113 ? 4.256 -0.239 -3.509 1.00 94.88 113 THR A CA 1
ATOM 887 C C . THR A 1 113 ? 3.451 0.960 -3.007 1.00 94.88 113 THR A C 1
ATOM 889 O O . THR A 1 113 ? 3.177 1.067 -1.812 1.00 94.88 113 THR A O 1
ATOM 892 N N . MET A 1 114 ? 3.016 1.851 -3.903 1.00 95.06 114 MET A N 1
ATOM 893 C CA . MET A 1 114 ? 2.161 2.982 -3.531 1.00 95.06 114 MET A CA 1
ATOM 894 C C . MET A 1 114 ? 0.816 2.526 -2.958 1.00 95.06 114 MET A C 1
ATOM 896 O O . MET A 1 114 ? 0.374 3.092 -1.957 1.00 95.06 114 MET A O 1
ATOM 900 N N . LYS A 1 115 ? 0.187 1.498 -3.542 1.00 94.81 115 LYS A N 1
ATOM 901 C CA . LYS A 1 115 ? -1.050 0.910 -3.006 1.00 94.81 115 LYS A CA 1
ATOM 902 C C . LYS A 1 115 ? -0.834 0.378 -1.593 1.00 94.81 115 LYS A C 1
ATOM 904 O O . LYS A 1 115 ? -1.584 0.753 -0.698 1.00 94.81 115 LYS A O 1
ATOM 909 N N . PHE A 1 116 ? 0.210 -0.417 -1.358 1.00 96.00 116 PHE A N 1
ATOM 910 C CA . PHE A 1 116 ? 0.500 -0.941 -0.018 1.00 96.00 116 PHE A CA 1
ATOM 911 C C . PHE A 1 116 ? 0.753 0.167 1.005 1.00 96.00 116 PHE A C 1
ATOM 913 O O . PHE A 1 116 ? 0.198 0.109 2.095 1.00 96.00 116 PHE A O 1
ATOM 920 N N . ASN A 1 117 ? 1.486 1.224 0.646 1.00 96.50 117 ASN A N 1
ATOM 921 C CA . ASN A 1 117 ? 1.704 2.368 1.538 1.00 96.50 117 ASN A CA 1
ATOM 922 C C . ASN A 1 117 ? 0.399 3.101 1.897 1.00 96.50 117 ASN A C 1
ATOM 924 O O . ASN A 1 117 ? 0.243 3.608 3.012 1.00 96.50 117 ASN A O 1
ATOM 928 N N . GLN A 1 118 ? -0.547 3.173 0.959 1.00 95.94 118 GLN A N 1
ATOM 929 C CA . GLN A 1 118 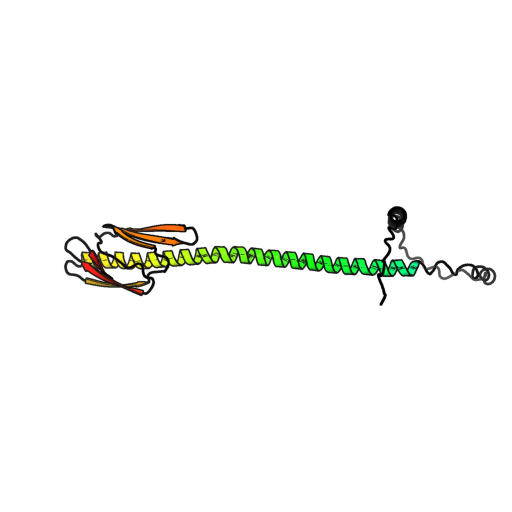? -1.863 3.755 1.214 1.00 95.94 118 GLN A CA 1
ATOM 930 C C . GLN A 1 118 ? -2.716 2.850 2.107 1.00 95.94 118 GLN A C 1
ATOM 932 O O . GLN A 1 118 ? -3.330 3.362 3.041 1.00 95.94 118 GLN A O 1
ATOM 937 N N . ILE A 1 119 ? -2.707 1.530 1.883 1.00 97.06 119 ILE A N 1
ATOM 938 C CA . ILE A 1 119 ? -3.370 0.554 2.765 1.00 97.06 119 ILE A CA 1
ATOM 939 C C . ILE A 1 119 ? -2.785 0.633 4.175 1.00 97.06 119 ILE A C 1
ATOM 941 O O . ILE A 1 119 ? -3.539 0.704 5.139 1.00 97.06 119 ILE A O 1
ATOM 945 N N . GLU A 1 120 ? -1.462 0.685 4.301 1.00 97.00 120 GLU A N 1
ATOM 946 C CA . GLU A 1 120 ? -0.761 0.840 5.575 1.00 97.00 120 GLU A CA 1
ATOM 947 C C . GLU A 1 120 ? -1.253 2.086 6.315 1.00 97.00 120 GLU A C 1
ATOM 949 O O . GLU A 1 120 ? -1.732 2.013 7.444 1.00 97.00 120 GLU A O 1
ATOM 954 N N . SER A 1 121 ? -1.219 3.234 5.637 1.00 96.75 121 SER A N 1
ATOM 955 C CA . SER A 1 121 ? -1.641 4.514 6.206 1.00 96.75 121 SER A CA 1
ATOM 956 C C . SER A 1 121 ? -3.126 4.527 6.579 1.00 96.75 121 SER A C 1
ATOM 958 O O . SER A 1 121 ? -3.514 5.138 7.576 1.00 96.75 121 SER A O 1
ATOM 960 N N . PHE A 1 122 ? -3.974 3.884 5.775 1.00 96.81 122 PHE A N 1
ATOM 961 C CA . PHE A 1 122 ? -5.406 3.737 6.026 1.00 96.81 122 PHE A CA 1
ATOM 962 C C . PHE A 1 122 ? -5.658 2.885 7.273 1.00 96.81 122 PHE A C 1
ATOM 964 O O . PHE A 1 122 ? -6.343 3.325 8.199 1.00 96.81 122 PHE A O 1
ATOM 971 N N . SER A 1 123 ? -5.039 1.709 7.336 1.00 96.69 123 SER A N 1
ATOM 972 C CA . SER A 1 123 ? -5.174 0.757 8.436 1.00 96.69 123 SER A CA 1
ATOM 973 C C . SER A 1 123 ? -4.629 1.314 9.741 1.00 96.69 123 SER A C 1
ATOM 975 O O . SER A 1 123 ? -5.329 1.282 10.747 1.00 96.69 123 SER A O 1
ATOM 977 N N . GLN A 1 124 ? -3.433 1.905 9.735 1.00 96.94 124 GLN A N 1
ATOM 978 C CA . GLN A 1 124 ? -2.840 2.514 10.927 1.00 96.94 124 GLN A CA 1
ATOM 979 C C . GLN A 1 124 ? -3.713 3.638 11.494 1.00 96.94 124 GLN A C 1
ATOM 981 O O . GLN A 1 124 ? -3.883 3.737 12.711 1.00 96.94 124 GLN A O 1
ATOM 986 N N . LYS A 1 125 ? -4.321 4.470 10.637 1.00 96.81 125 LYS A N 1
ATOM 987 C CA . LYS A 1 125 ? -5.273 5.501 11.080 1.00 96.81 125 LYS A CA 1
ATOM 988 C C . LYS A 1 125 ? -6.503 4.888 11.738 1.00 96.81 125 LYS A C 1
ATOM 990 O O . LYS A 1 125 ? -6.904 5.346 12.798 1.00 96.81 125 LYS A O 1
ATOM 995 N N . ILE A 1 126 ? -7.094 3.856 11.147 1.00 96.50 126 ILE A N 1
ATOM 996 C CA . ILE A 1 126 ? -8.272 3.197 11.724 1.00 96.50 126 ILE A CA 1
ATOM 997 C C . ILE A 1 126 ? -7.923 2.516 13.043 1.00 96.50 126 ILE A C 1
ATOM 999 O O . ILE A 1 126 ? -8.637 2.711 14.021 1.00 96.50 126 ILE A O 1
ATOM 1003 N N . VAL A 1 127 ? -6.824 1.763 13.089 1.00 97.50 127 VAL A N 1
ATOM 1004 C CA . VAL A 1 127 ? -6.362 1.044 14.282 1.00 97.50 127 VAL A CA 1
ATOM 1005 C C . VAL A 1 127 ? -6.078 2.022 15.421 1.00 97.50 127 VAL A C 1
ATOM 1007 O O . VAL A 1 127 ? -6.679 1.903 16.485 1.00 97.50 127 VAL A O 1
ATOM 1010 N N . SER A 1 128 ? -5.252 3.046 15.187 1.00 97.44 128 SER A N 1
ATOM 1011 C CA . SER A 1 128 ? -4.903 4.036 16.220 1.00 97.44 128 SER A CA 1
ATOM 1012 C C . SER A 1 128 ? -6.120 4.797 16.752 1.00 97.44 128 SER A C 1
ATOM 1014 O O . SER A 1 128 ? -6.243 5.025 17.956 1.00 97.44 128 SER A O 1
ATOM 1016 N N . GLN A 1 129 ? -7.053 5.171 15.876 1.00 97.44 129 GLN A N 1
ATOM 1017 C CA . GLN A 1 129 ? -8.276 5.861 16.279 1.00 97.44 129 GLN A CA 1
ATOM 1018 C C . GLN A 1 129 ? -9.262 4.927 16.984 1.00 97.44 129 GLN A C 1
ATOM 1020 O O . GLN A 1 129 ? -9.926 5.356 17.923 1.00 97.44 129 GLN A O 1
ATOM 1025 N N . SER A 1 130 ? -9.323 3.653 16.594 1.00 97.00 130 SER A N 1
ATOM 1026 C CA . SER A 1 130 ? -10.131 2.645 17.286 1.00 97.00 130 SER A CA 1
ATOM 1027 C C . SER A 1 130 ? -9.621 2.433 18.707 1.00 97.00 130 SER A C 1
ATOM 1029 O O . SER A 1 130 ? -10.403 2.475 19.650 1.00 97.00 130 SER A O 1
ATOM 1031 N N . GLU A 1 131 ? -8.306 2.302 18.880 1.00 97.12 131 GLU A N 1
ATOM 1032 C CA . GLU A 1 131 ? -7.673 2.197 20.198 1.00 97.12 131 GLU A CA 1
ATOM 1033 C C . GLU A 1 131 ? -7.943 3.444 21.044 1.00 97.12 131 GLU A C 1
ATOM 1035 O O . GLU A 1 131 ? -8.399 3.336 22.180 1.00 97.12 131 GLU A O 1
ATOM 1040 N N . THR A 1 132 ? -7.766 4.634 20.464 1.00 97.31 132 THR A N 1
ATOM 1041 C CA . THR A 1 132 ? -8.040 5.908 21.149 1.00 97.31 132 THR A CA 1
ATOM 1042 C C . THR A 1 132 ? -9.493 5.992 21.626 1.00 97.31 132 THR A C 1
ATOM 1044 O O . THR A 1 132 ? -9.756 6.350 22.775 1.00 97.31 132 THR A O 1
ATOM 1047 N N . VAL A 1 133 ? -10.451 5.635 20.767 1.00 96.88 133 VAL A N 1
ATOM 1048 C CA . VAL A 1 133 ? -11.884 5.675 21.091 1.00 96.88 133 VAL A CA 1
ATOM 1049 C C . VAL A 1 133 ? -12.261 4.628 22.129 1.00 96.88 133 VAL A C 1
ATOM 1051 O O . VAL A 1 133 ? -13.023 4.931 23.041 1.00 96.88 133 VAL A O 1
ATOM 1054 N N . PHE A 1 134 ? -11.703 3.423 22.041 1.00 97.25 134 PHE A N 1
ATOM 1055 C CA . PHE A 1 134 ? -11.958 2.370 23.016 1.00 97.25 134 PHE A CA 1
ATOM 1056 C C . PHE A 1 134 ? -11.467 2.757 24.415 1.00 97.25 134 PHE A C 1
ATOM 1058 O O . PHE A 1 134 ? -12.223 2.670 25.381 1.00 97.2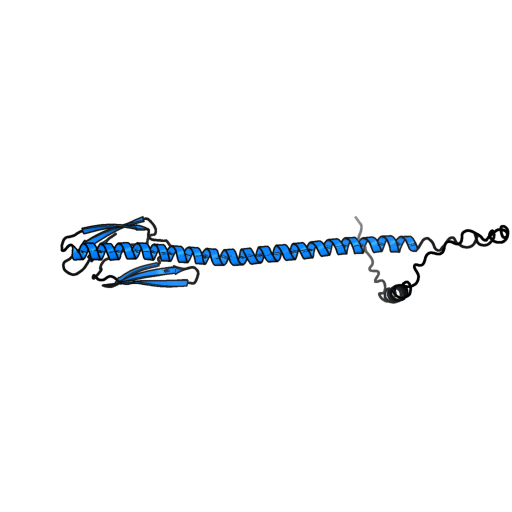5 134 PHE A O 1
ATOM 1065 N N . TYR A 1 135 ? -10.231 3.256 24.527 1.00 96.50 135 TYR A N 1
ATOM 1066 C CA . TYR A 1 135 ? -9.665 3.679 25.811 1.00 96.50 135 TYR A CA 1
ATOM 1067 C C . TYR A 1 135 ? -10.288 4.966 26.363 1.00 96.50 135 TYR A C 1
ATOM 1069 O O . TYR A 1 135 ? -10.203 5.210 27.564 1.00 96.50 135 TYR A O 1
ATOM 1077 N N . SER A 1 136 ? -10.967 5.757 25.526 1.00 96.75 136 SER A N 1
ATOM 1078 C CA . SER A 1 136 ? -11.789 6.887 25.987 1.00 96.75 136 SER A CA 1
ATOM 1079 C C . SER A 1 136 ? -13.054 6.437 26.734 1.00 96.75 136 SER A C 1
ATOM 1081 O O . SER A 1 136 ? -13.678 7.241 27.425 1.00 96.75 136 SER A O 1
ATOM 1083 N N . GLY A 1 137 ? -13.417 5.156 26.627 1.00 94.06 137 GLY A N 1
ATOM 1084 C CA . GLY A 1 137 ? -14.551 4.554 27.313 1.00 94.06 137 GLY A CA 1
ATOM 1085 C C . GLY A 1 137 ? -15.863 4.655 26.538 1.00 94.06 137 GLY A C 1
ATOM 1086 O O . GLY A 1 137 ? -16.066 5.496 25.664 1.00 94.06 137 GLY A O 1
ATOM 1087 N N . TYR A 1 138 ? -16.796 3.766 26.867 1.00 93.75 138 TYR A N 1
ATOM 1088 C CA . TYR A 1 138 ? -18.143 3.791 26.303 1.00 93.75 138 TYR A CA 1
ATOM 1089 C C . TYR A 1 138 ? -18.917 5.037 26.781 1.00 93.75 138 TYR A C 1
ATOM 1091 O O . TYR A 1 138 ? -18.890 5.310 27.984 1.00 93.75 138 TYR A O 1
ATOM 1099 N N . PRO A 1 139 ? -19.654 5.771 25.914 1.00 95.00 139 PRO A N 1
ATOM 1100 C CA . PRO A 1 139 ? -19.977 5.519 24.503 1.00 95.00 139 PRO A CA 1
ATOM 1101 C C . PRO A 1 139 ? -19.202 6.426 23.527 1.00 95.00 139 PRO A C 1
ATOM 1103 O O . PRO A 1 139 ? -19.810 7.070 22.666 1.00 95.00 139 PRO A O 1
ATOM 1106 N N . ALA A 1 140 ? -17.879 6.533 23.669 1.00 96.75 140 ALA A N 1
ATOM 1107 C CA . ALA A 1 140 ? -17.065 7.389 22.812 1.00 96.75 140 ALA A CA 1
ATOM 1108 C C . ALA A 1 140 ? -17.219 7.044 21.322 1.00 96.75 140 ALA A C 1
ATOM 1110 O O . ALA A 1 140 ? -17.403 5.888 20.925 1.00 96.75 140 ALA A O 1
ATOM 1111 N N . ARG A 1 141 ? -17.140 8.079 20.483 1.00 96.69 141 ARG A N 1
ATOM 1112 C CA . ARG A 1 141 ? -17.247 7.971 19.026 1.00 96.69 141 ARG A CA 1
ATOM 1113 C C . ARG A 1 141 ? -16.215 8.867 18.371 1.00 96.69 141 ARG A C 1
ATOM 1115 O O . ARG A 1 141 ? -15.962 9.968 18.856 1.00 96.69 141 ARG A O 1
ATOM 1122 N N . THR A 1 142 ? -15.669 8.428 17.247 1.00 96.88 142 THR A N 1
ATOM 1123 C CA . THR A 1 142 ? -14.875 9.294 16.373 1.00 96.88 142 THR A CA 1
ATOM 1124 C C . THR A 1 142 ? -15.179 9.014 14.913 1.00 96.88 142 THR A C 1
ATOM 1126 O O . THR A 1 142 ? -15.823 8.028 14.554 1.00 96.88 142 THR A O 1
ATOM 1129 N N . THR A 1 143 ? -14.734 9.918 14.054 1.00 96.44 143 THR A N 1
ATOM 1130 C CA . THR A 1 143 ? -14.842 9.778 12.608 1.00 96.44 143 THR A CA 1
ATOM 1131 C C . THR A 1 143 ? -13.457 9.881 12.000 1.00 96.44 143 THR A C 1
ATOM 1133 O O . THR A 1 143 ? -12.748 10.865 12.208 1.00 96.44 143 THR A O 1
ATOM 1136 N N . VAL A 1 144 ? -13.084 8.879 11.213 1.00 96.44 144 VAL A N 1
ATOM 1137 C CA . VAL A 1 144 ? -11.787 8.811 10.548 1.00 96.44 144 VAL A CA 1
ATOM 1138 C C . VAL A 1 144 ? -11.978 9.042 9.063 1.00 96.44 144 VAL A C 1
ATOM 1140 O O . VAL A 1 144 ? -12.793 8.391 8.416 1.00 96.44 144 VAL A O 1
ATOM 1143 N N . LYS A 1 145 ? -11.201 9.974 8.513 1.00 95.69 145 LYS A N 1
ATOM 1144 C CA . LYS A 1 145 ? -11.127 10.205 7.070 1.00 95.69 145 LYS A CA 1
ATOM 1145 C C . LYS A 1 145 ? -9.820 9.630 6.555 1.00 95.69 145 LYS A C 1
ATOM 1147 O O . LYS A 1 145 ? -8.741 10.101 6.925 1.00 95.69 145 LYS A O 1
ATOM 1152 N N . ALA A 1 146 ? -9.912 8.613 5.711 1.00 94.50 146 ALA A N 1
ATOM 1153 C CA . ALA A 1 146 ? -8.746 7.950 5.150 1.00 94.50 146 ALA A CA 1
ATOM 1154 C C . ALA A 1 146 ? -8.993 7.574 3.687 1.00 94.50 146 ALA A C 1
ATOM 1156 O O . ALA A 1 146 ? -10.124 7.335 3.269 1.00 94.50 146 ALA A O 1
ATOM 1157 N N . TYR A 1 147 ? -7.923 7.587 2.897 1.00 95.62 147 TYR A N 1
ATOM 1158 C CA . TYR A 1 147 ? -7.983 7.247 1.483 1.00 95.62 147 TYR A CA 1
ATOM 1159 C C . TYR A 1 147 ? -7.746 5.751 1.310 1.00 95.62 147 TYR A C 1
ATOM 1161 O O . TYR A 1 147 ? -6.735 5.238 1.789 1.00 95.62 147 TYR A O 1
ATOM 1169 N N . LEU A 1 148 ? -8.672 5.078 0.635 1.00 95.94 148 LEU A N 1
ATOM 1170 C CA . LEU A 1 148 ? -8.567 3.673 0.281 1.00 95.94 148 LEU A CA 1
ATOM 1171 C C . LEU A 1 148 ? -8.084 3.558 -1.179 1.00 95.94 148 LEU A C 1
ATOM 1173 O O . LEU A 1 148 ? -8.749 4.114 -2.062 1.00 95.94 148 LEU A O 1
ATOM 1177 N N . PRO A 1 149 ? -6.955 2.876 -1.453 1.00 95.56 149 PRO A N 1
ATOM 1178 C CA . PRO A 1 149 ? -6.474 2.679 -2.817 1.00 95.56 149 PRO A CA 1
ATOM 1179 C C . PRO A 1 149 ? -7.417 1.805 -3.646 1.00 95.56 149 PRO A C 1
ATOM 1181 O O . PRO A 1 149 ? -8.319 1.138 -3.137 1.00 95.56 149 PRO A O 1
ATOM 1184 N N . ASP A 1 150 ? -7.175 1.797 -4.951 1.00 94.50 150 ASP A N 1
ATOM 1185 C CA . ASP A 1 150 ? -7.794 0.873 -5.888 1.00 94.50 150 ASP A CA 1
ATOM 1186 C C . ASP A 1 150 ? -7.184 -0.539 -5.811 1.00 94.50 150 ASP A C 1
ATOM 1188 O O . ASP A 1 150 ? -6.093 -0.765 -5.284 1.00 94.50 150 ASP A O 1
ATOM 1192 N N . GLY A 1 151 ? -7.910 -1.516 -6.361 1.00 93.19 151 GLY A N 1
ATOM 1193 C CA . GLY A 1 151 ? -7.445 -2.904 -6.436 1.00 93.19 151 GLY A CA 1
ATOM 1194 C C . GLY A 1 151 ? -7.609 -3.707 -5.145 1.00 93.19 151 GLY A C 1
ATOM 1195 O O . GLY A 1 151 ? -6.933 -4.719 -4.980 1.00 93.19 151 GLY A O 1
ATOM 1196 N N . ILE A 1 152 ? -8.490 -3.289 -4.235 1.00 96.19 152 ILE A N 1
ATOM 1197 C CA . ILE A 1 152 ? -8.870 -4.096 -3.070 1.00 96.19 152 ILE A CA 1
ATOM 1198 C C . ILE A 1 152 ? -10.052 -4.984 -3.450 1.00 96.19 152 ILE A C 1
ATOM 1200 O O . ILE A 1 152 ? -11.137 -4.497 -3.761 1.00 96.19 152 ILE A O 1
ATOM 1204 N N . ASN A 1 153 ? -9.838 -6.294 -3.399 1.00 95.38 153 ASN A N 1
ATOM 1205 C CA . ASN A 1 153 ? -10.859 -7.292 -3.697 1.00 95.38 153 ASN A CA 1
ATOM 1206 C C . ASN A 1 153 ? -11.798 -7.483 -2.503 1.00 95.38 153 ASN A C 1
ATOM 1208 O O . ASN A 1 153 ? -13.007 -7.618 -2.670 1.00 95.38 153 ASN A O 1
ATOM 1212 N N . GLU A 1 154 ? -11.238 -7.495 -1.292 1.00 95.88 154 GLU A N 1
ATOM 1213 C CA . GLU A 1 154 ? -11.980 -7.801 -0.073 1.00 95.88 154 GLU A CA 1
ATOM 1214 C C . GLU A 1 154 ? -11.316 -7.172 1.155 1.00 95.88 154 GLU A C 1
ATOM 1216 O O . GLU A 1 154 ? -10.087 -7.156 1.266 1.00 95.88 154 GLU A O 1
ATOM 1221 N N . ILE A 1 155 ? -12.142 -6.694 2.088 1.00 96.69 155 ILE A N 1
ATOM 1222 C CA . ILE A 1 155 ? -11.727 -6.238 3.416 1.00 96.69 155 ILE A CA 1
ATOM 1223 C C . ILE A 1 155 ? -12.481 -7.085 4.434 1.00 96.69 155 ILE A C 1
ATOM 1225 O O . ILE A 1 155 ? -13.711 -7.107 4.432 1.00 96.69 155 ILE A O 1
ATOM 1229 N N . ARG A 1 156 ? -11.753 -7.778 5.309 1.00 96.25 156 ARG A N 1
ATOM 1230 C CA . ARG A 1 156 ? -12.323 -8.554 6.413 1.00 96.25 156 ARG A CA 1
ATOM 1231 C C . ARG A 1 156 ? -11.814 -8.025 7.738 1.00 96.25 156 ARG A C 1
ATOM 1233 O O . ARG A 1 156 ? -10.615 -7.840 7.912 1.00 96.25 156 ARG A O 1
ATOM 1240 N N . ILE A 1 157 ? -12.724 -7.836 8.681 1.00 96.44 157 ILE A N 1
ATOM 1241 C CA . ILE A 1 157 ? -12.390 -7.514 10.066 1.00 96.44 157 ILE A CA 1
ATOM 1242 C C . ILE A 1 157 ? -12.576 -8.797 10.878 1.00 96.44 157 ILE A C 1
ATOM 1244 O O . ILE A 1 157 ? -13.644 -9.405 10.840 1.00 96.44 157 ILE A O 1
ATOM 1248 N N . MET A 1 158 ? -11.515 -9.235 11.548 1.00 94.19 158 MET A N 1
ATOM 1249 C CA . MET A 1 158 ? -11.444 -10.481 12.307 1.00 94.19 158 MET A CA 1
ATOM 1250 C C . MET A 1 158 ? -10.895 -10.185 13.700 1.00 94.19 158 MET A C 1
ATOM 1252 O O . MET A 1 158 ? -9.682 -10.233 13.913 1.00 94.19 158 MET A O 1
ATOM 1256 N N . ASP A 1 159 ? -11.788 -9.851 14.629 1.00 94.31 159 ASP A N 1
ATOM 1257 C CA . ASP A 1 159 ? -11.469 -9.481 16.008 1.00 94.31 159 ASP A CA 1
ATOM 1258 C C . ASP A 1 159 ? -10.372 -8.403 16.074 1.00 94.31 159 ASP A C 1
ATOM 1260 O O . ASP A 1 159 ? -10.606 -7.232 15.808 1.00 94.31 159 ASP A O 1
ATOM 1264 N N . TYR A 1 160 ? -9.133 -8.790 16.370 1.00 96.69 160 TYR A N 1
ATOM 1265 C CA . TYR A 1 160 ? -7.986 -7.890 16.496 1.00 96.69 160 TYR A CA 1
ATOM 1266 C C . TYR A 1 160 ? -7.281 -7.588 15.170 1.00 96.69 160 TYR A C 1
ATOM 1268 O O . TYR A 1 160 ? -6.219 -6.971 15.184 1.00 96.69 160 TYR A O 1
ATOM 1276 N N . TYR A 1 161 ? -7.802 -8.044 14.030 1.00 96.75 161 TYR A N 1
ATOM 1277 C CA . TYR A 1 161 ? -7.139 -7.908 12.735 1.00 96.75 161 TYR A CA 1
ATOM 1278 C C . TYR A 1 161 ? -8.035 -7.279 11.673 1.00 96.75 161 TYR A C 1
ATOM 1280 O O . TYR A 1 161 ? -9.197 -7.645 11.515 1.00 96.75 161 TYR A O 1
ATOM 1288 N N . ILE A 1 162 ? -7.453 -6.388 10.873 1.00 96.75 162 ILE A N 1
ATOM 1289 C CA . ILE A 1 162 ? -8.029 -5.923 9.610 1.00 96.75 162 ILE A CA 1
ATOM 1290 C C . ILE A 1 162 ? -7.231 -6.563 8.478 1.00 96.75 162 ILE A C 1
ATOM 1292 O O . ILE A 1 162 ? -6.035 -6.313 8.336 1.00 96.75 162 ILE A O 1
ATOM 1296 N N . VAL A 1 163 ? -7.883 -7.410 7.689 1.00 97.19 163 VAL A N 1
ATOM 1297 C CA . VAL A 1 163 ? -7.278 -8.198 6.615 1.00 97.19 163 VAL A CA 1
ATOM 1298 C C . VAL A 1 163 ? -7.733 -7.655 5.267 1.00 97.19 163 VAL A C 1
ATOM 1300 O O . VAL A 1 163 ? -8.930 -7.547 5.005 1.00 97.19 163 VAL A O 1
ATOM 1303 N N . PHE A 1 164 ? -6.777 -7.361 4.393 1.00 97.19 164 PHE A N 1
ATOM 1304 C CA . PHE A 1 164 ? -7.012 -6.875 3.039 1.00 97.19 164 PHE A CA 1
ATOM 1305 C C . PHE A 1 164 ? -6.548 -7.915 2.028 1.00 97.19 164 PHE A C 1
ATOM 1307 O O . PHE A 1 164 ? -5.418 -8.398 2.102 1.00 97.19 164 PHE A O 1
ATOM 1314 N N . ASN A 1 165 ? -7.406 -8.220 1.059 1.00 96.94 165 ASN A N 1
ATOM 1315 C CA . ASN A 1 165 ? -7.056 -8.977 -0.136 1.00 96.94 165 ASN A CA 1
ATOM 1316 C C . ASN A 1 165 ? -6.908 -7.999 -1.308 1.00 96.94 165 ASN A C 1
ATOM 1318 O O . ASN A 1 165 ? -7.873 -7.330 -1.682 1.00 96.94 165 ASN A O 1
ATOM 1322 N N . VAL A 1 166 ? -5.703 -7.896 -1.861 1.00 96.44 166 VAL A N 1
ATOM 1323 C CA . VAL A 1 166 ? -5.295 -6.849 -2.804 1.00 96.44 166 VAL A CA 1
ATOM 1324 C C . VAL A 1 166 ? -4.813 -7.484 -4.103 1.00 96.44 166 VAL A C 1
ATOM 1326 O O . VAL A 1 166 ? -3.997 -8.402 -4.081 1.00 96.44 166 VAL A O 1
ATOM 1329 N N . SER A 1 167 ? -5.273 -6.964 -5.237 1.00 95.25 167 SER A N 1
ATOM 1330 C CA . SER A 1 167 ? -4.773 -7.322 -6.563 1.00 95.25 167 SER A CA 1
ATOM 1331 C C . SER A 1 167 ? -3.541 -6.476 -6.909 1.00 95.25 167 SER A C 1
ATOM 1333 O O . SER A 1 167 ? -3.630 -5.255 -7.079 1.00 95.25 167 SER A O 1
ATOM 1335 N N . THR A 1 168 ? -2.394 -7.134 -7.046 1.00 94.06 168 THR A N 1
ATOM 1336 C CA . THR A 1 168 ? -1.106 -6.565 -7.465 1.00 94.06 168 THR A CA 1
ATOM 1337 C C . THR A 1 168 ? -0.772 -6.978 -8.901 1.00 94.06 168 THR A C 1
ATOM 1339 O O . THR A 1 168 ? -1.449 -7.813 -9.505 1.00 94.06 168 THR A O 1
ATOM 1342 N N . SER A 1 169 ? 0.294 -6.409 -9.466 1.00 90.88 169 SER A N 1
ATOM 1343 C CA . SER A 1 169 ? 0.823 -6.809 -10.776 1.00 90.88 169 SER A CA 1
ATOM 1344 C C . SER A 1 169 ? 1.373 -8.240 -10.811 1.00 90.88 169 SER A C 1
ATOM 1346 O O . SER A 1 169 ? 1.445 -8.835 -11.884 1.00 90.88 169 SER A O 1
ATOM 1348 N N . SER A 1 170 ? 1.734 -8.804 -9.653 1.00 88.94 170 SER A N 1
ATOM 1349 C CA . SER A 1 170 ? 2.234 -10.176 -9.506 1.00 88.94 170 SER A CA 1
ATOM 1350 C C . SER A 1 170 ? 1.154 -11.202 -9.139 1.00 88.94 170 SER A C 1
ATOM 1352 O O . SER A 1 170 ? 1.435 -12.399 -9.167 1.00 88.94 170 SER A O 1
ATOM 1354 N N . GLY A 1 171 ? -0.065 -10.767 -8.805 1.00 92.00 171 GLY A N 1
ATOM 1355 C CA . GLY A 1 171 ? -1.175 -11.641 -8.422 1.00 92.00 171 GLY A CA 1
ATOM 1356 C C . GLY A 1 171 ? -1.990 -11.085 -7.257 1.00 92.00 171 GLY A C 1
ATOM 1357 O O . GLY A 1 171 ? -2.053 -9.881 -7.043 1.00 92.00 171 GLY A O 1
ATOM 1358 N N . ASN A 1 172 ? -2.635 -11.960 -6.489 1.00 94.25 172 ASN A N 1
ATOM 1359 C CA . ASN A 1 172 ? -3.336 -11.547 -5.274 1.00 94.25 172 ASN A CA 1
ATOM 1360 C C . ASN A 1 172 ? -2.389 -11.617 -4.074 1.00 94.25 172 ASN A C 1
ATOM 1362 O O . ASN A 1 172 ? -1.675 -12.603 -3.894 1.00 94.25 172 ASN A O 1
ATOM 1366 N N . SER A 1 173 ? -2.422 -10.589 -3.234 1.00 95.44 173 SER A N 1
ATOM 1367 C CA . SER A 1 173 ? -1.646 -10.491 -2.003 1.00 95.44 173 SER A CA 1
ATOM 1368 C C . SER A 1 173 ? -2.571 -10.221 -0.826 1.00 95.44 173 SER A C 1
ATOM 1370 O O . SER A 1 173 ? -3.509 -9.431 -0.928 1.00 95.44 173 SER A O 1
ATOM 1372 N N . VAL A 1 174 ? -2.285 -10.847 0.314 1.00 95.81 174 VAL A N 1
ATOM 1373 C CA . VAL A 1 174 ? -3.042 -10.650 1.553 1.00 95.81 174 VAL A CA 1
ATOM 1374 C C . VAL A 1 174 ? -2.156 -9.937 2.564 1.00 95.81 174 VAL A C 1
ATOM 1376 O O . VAL A 1 174 ? -1.034 -10.370 2.815 1.00 95.81 174 VAL A O 1
ATOM 1379 N N . THR A 1 175 ? -2.656 -8.850 3.144 1.00 96.00 175 THR A N 1
ATOM 1380 C CA . THR A 1 175 ? -1.996 -8.131 4.244 1.00 96.00 175 THR A CA 1
ATOM 1381 C C . THR A 1 175 ? -2.939 -8.026 5.437 1.00 96.00 175 THR A C 1
ATOM 1383 O O . THR A 1 175 ? -4.158 -7.970 5.262 1.00 96.00 175 THR A O 1
ATOM 1386 N N . ALA A 1 176 ? -2.393 -8.042 6.651 1.00 96.75 176 ALA A N 1
ATOM 1387 C CA . ALA A 1 176 ? -3.166 -8.026 7.885 1.00 96.75 176 ALA A CA 1
ATOM 1388 C C . ALA A 1 176 ? -2.572 -7.041 8.893 1.00 96.75 176 ALA A C 1
ATOM 1390 O O . ALA A 1 176 ? -1.368 -7.038 9.147 1.00 96.75 176 ALA A O 1
ATOM 1391 N N . TYR A 1 177 ? -3.448 -6.250 9.504 1.00 97.38 177 TYR A N 1
ATOM 1392 C CA . TYR A 1 177 ? -3.105 -5.198 10.451 1.00 97.38 177 TYR A CA 1
ATOM 1393 C C . TYR A 1 177 ? -3.675 -5.514 11.815 1.00 97.38 177 TYR A C 1
ATOM 1395 O O . TYR A 1 177 ? -4.888 -5.647 11.955 1.00 97.38 177 TYR A O 1
ATOM 1403 N N . LYS A 1 178 ? -2.799 -5.633 12.810 1.00 97.44 178 LYS A N 1
ATOM 1404 C CA . LYS A 1 178 ? -3.187 -5.937 14.185 1.00 97.44 178 LYS A CA 1
ATOM 1405 C C . LYS A 1 178 ? -3.610 -4.667 14.926 1.00 97.44 178 LYS A C 1
ATOM 1407 O O . LYS A 1 178 ? -2.933 -3.649 14.828 1.00 97.44 178 LYS A O 1
ATOM 1412 N N . SER A 1 179 ? -4.667 -4.771 15.720 1.00 97.19 179 SER A N 1
ATOM 1413 C CA . SER A 1 179 ? -5.088 -3.802 16.727 1.00 97.19 179 SER A CA 1
ATOM 1414 C C . SER A 1 179 ? -4.988 -4.399 18.130 1.00 97.19 179 SER A C 1
ATOM 1416 O O . SER A 1 179 ? -5.072 -5.614 18.318 1.00 97.19 179 SER A O 1
ATOM 1418 N N . ASN A 1 180 ? -4.814 -3.540 19.131 1.00 96.94 180 ASN A N 1
ATOM 1419 C CA . ASN A 1 180 ? -4.860 -3.907 20.546 1.00 96.94 180 ASN A CA 1
ATOM 1420 C C . ASN A 1 180 ? -6.292 -4.021 21.092 1.00 96.94 180 ASN A C 1
ATOM 1422 O O . ASN A 1 180 ? -6.485 -4.478 22.218 1.00 96.94 180 ASN A O 1
ATOM 1426 N N . VAL A 1 181 ? -7.294 -3.625 20.306 1.00 96.81 181 VAL A N 1
ATOM 1427 C CA . VAL A 1 181 ? -8.712 -3.676 20.676 1.00 96.81 181 VAL A CA 1
ATOM 1428 C C . VAL A 1 181 ? -9.482 -4.560 19.703 1.00 96.81 181 VAL A C 1
ATOM 1430 O O . VAL A 1 181 ? -9.092 -4.708 18.546 1.00 96.81 181 VAL A O 1
ATOM 1433 N N . ASN A 1 182 ? -10.567 -5.170 20.181 1.00 97.19 182 ASN A N 1
ATOM 1434 C CA . ASN A 1 182 ? -11.434 -5.968 19.323 1.00 97.19 182 ASN A CA 1
ATOM 1435 C C . ASN A 1 182 ? -12.189 -5.032 18.362 1.00 97.19 182 ASN A C 1
ATOM 1437 O O . ASN A 1 182 ? -12.806 -4.056 18.796 1.00 97.19 182 ASN A O 1
ATOM 1441 N N . LEU A 1 183 ? -12.117 -5.316 17.068 1.00 97.06 183 LEU A N 1
ATOM 1442 C CA . LEU A 1 183 ? -12.744 -4.591 15.977 1.00 97.06 183 LEU A CA 1
ATOM 1443 C C . LEU A 1 183 ? -13.853 -5.450 15.366 1.00 97.06 183 LEU A C 1
ATOM 1445 O O . LEU A 1 183 ? -13.700 -6.645 15.130 1.00 97.06 183 LEU A O 1
ATOM 1449 N N . THR A 1 184 ? -14.971 -4.815 15.039 1.00 96.62 184 THR A N 1
ATOM 1450 C CA . THR A 1 184 ? -16.105 -5.458 14.367 1.00 96.62 184 THR A CA 1
ATOM 1451 C C . THR A 1 184 ? -16.700 -4.515 13.332 1.00 96.62 184 THR A C 1
ATOM 1453 O O . THR A 1 184 ? -16.529 -3.304 13.430 1.00 96.62 184 THR A O 1
ATOM 1456 N N . GLY A 1 185 ? -17.413 -5.045 12.341 1.00 94.75 185 GLY A N 1
ATOM 1457 C CA . GLY A 1 185 ? -18.122 -4.236 11.350 1.00 94.75 185 GLY A CA 1
ATOM 1458 C C . GLY A 1 185 ? -17.744 -4.572 9.916 1.00 94.75 185 GLY A C 1
ATOM 1459 O O . GLY A 1 185 ? -17.212 -5.644 9.634 1.00 94.75 185 GLY A O 1
ATOM 1460 N N . ASN A 1 186 ? -18.057 -3.656 9.003 1.00 93.25 186 ASN A N 1
ATOM 1461 C CA . ASN A 1 186 ? -17.817 -3.829 7.574 1.00 93.25 186 ASN A CA 1
ATOM 1462 C C . ASN A 1 186 ? -17.368 -2.506 6.945 1.00 93.25 186 ASN A C 1
ATOM 1464 O O . ASN A 1 186 ? -17.881 -1.444 7.291 1.00 93.25 186 ASN A O 1
ATOM 1468 N N . ILE A 1 187 ? -16.428 -2.589 6.007 1.00 93.56 187 ILE A N 1
ATOM 1469 C CA . ILE A 1 187 ? -15.903 -1.461 5.237 1.00 93.56 187 ILE A CA 1
ATOM 1470 C C . ILE A 1 187 ? -16.071 -1.804 3.761 1.00 93.56 187 ILE A C 1
ATOM 1472 O O . ILE A 1 187 ? -15.706 -2.894 3.318 1.00 93.56 187 ILE A O 1
ATOM 1476 N N . ARG A 1 188 ? -16.609 -0.867 2.977 1.00 93.81 188 ARG A N 1
ATOM 1477 C CA . ARG A 1 188 ? -16.768 -1.072 1.534 1.00 93.81 188 ARG A CA 1
ATOM 1478 C C . ARG A 1 188 ? -15.407 -1.062 0.841 1.00 93.81 188 ARG A C 1
ATOM 1480 O O . ARG A 1 188 ? -14.535 -0.266 1.169 1.00 93.81 188 ARG A O 1
ATOM 1487 N N . THR A 1 189 ? -15.255 -1.893 -0.184 1.00 94.19 189 THR A N 1
ATOM 1488 C CA . THR A 1 189 ? -14.020 -2.015 -0.983 1.00 94.19 189 THR A CA 1
ATOM 1489 C C . THR A 1 189 ? -13.862 -0.919 -2.045 1.00 94.19 189 THR A C 1
ATOM 1491 O O . THR A 1 189 ? -12.918 -0.939 -2.831 1.00 94.19 189 THR A O 1
ATOM 1494 N N . THR A 1 190 ? -14.785 0.044 -2.112 1.00 93.94 190 THR A N 1
ATOM 1495 C CA . THR A 1 190 ? -14.770 1.103 -3.126 1.00 93.94 190 THR A CA 1
ATOM 1496 C C . THR A 1 190 ? -13.630 2.087 -2.872 1.00 93.94 190 THR A C 1
ATOM 1498 O O . THR A 1 190 ? -13.570 2.714 -1.816 1.00 93.94 190 THR A O 1
ATOM 1501 N N . SER A 1 191 ? -12.758 2.266 -3.864 1.00 94.94 191 SER A N 1
ATOM 1502 C CA . SER A 1 191 ? -11.612 3.177 -3.794 1.00 94.94 191 SER A CA 1
ATOM 1503 C C . SER A 1 191 ? -12.019 4.638 -3.592 1.00 94.94 191 SER A C 1
ATOM 1505 O O . SER A 1 191 ? -13.061 5.079 -4.086 1.00 94.94 191 SER A O 1
ATOM 1507 N N . GLY A 1 192 ? -11.147 5.415 -2.953 1.00 95.31 192 GLY A N 1
ATOM 1508 C CA . GLY A 1 192 ? -11.301 6.855 -2.769 1.00 95.31 192 GLY A CA 1
ATOM 1509 C C . GLY A 1 192 ? -11.264 7.285 -1.306 1.00 95.31 192 GLY A C 1
ATOM 1510 O O . GLY A 1 192 ? -10.922 6.518 -0.407 1.00 95.31 192 GLY A O 1
ATOM 1511 N N . LEU A 1 193 ? -11.615 8.547 -1.059 1.00 95.12 193 LEU A N 1
ATOM 1512 C CA . LEU A 1 193 ? -11.726 9.066 0.301 1.00 95.12 193 LEU A CA 1
ATOM 1513 C C . LEU A 1 193 ? -12.943 8.439 0.994 1.00 95.12 193 LEU A C 1
ATOM 1515 O O . LEU A 1 193 ? -14.077 8.657 0.568 1.00 95.12 193 LEU A O 1
ATOM 1519 N N . ARG A 1 194 ? -12.706 7.687 2.070 1.00 94.12 194 ARG A N 1
ATOM 1520 C CA . ARG A 1 194 ? -13.749 7.090 2.910 1.00 94.12 194 ARG A CA 1
ATOM 1521 C C . ARG A 1 194 ? -13.859 7.833 4.231 1.00 94.12 194 ARG A C 1
ATOM 1523 O O . ARG A 1 194 ? -12.868 8.331 4.776 1.00 94.12 194 ARG A O 1
ATOM 1530 N N . VAL A 1 195 ? -15.083 7.890 4.735 1.00 95.62 195 VAL A N 1
ATOM 1531 C CA . VAL A 1 195 ? -15.406 8.384 6.069 1.00 95.62 195 VAL A CA 1
ATOM 1532 C C . VAL A 1 195 ? -15.863 7.177 6.867 1.00 95.62 195 VAL A C 1
ATOM 1534 O O . VAL A 1 195 ? -16.834 6.540 6.488 1.00 95.62 195 VAL A O 1
ATOM 1537 N N . ILE A 1 196 ? -15.135 6.843 7.926 1.00 96.50 196 ILE A N 1
ATOM 1538 C CA . ILE A 1 196 ? -15.406 5.666 8.748 1.00 96.50 196 ILE A CA 1
ATOM 1539 C C . ILE A 1 196 ? -15.796 6.144 10.134 1.00 96.50 196 ILE A C 1
ATOM 1541 O O . ILE A 1 196 ? -15.054 6.882 10.788 1.00 96.50 196 ILE A O 1
ATOM 1545 N N . TYR A 1 197 ? -16.967 5.719 10.575 1.00 96.88 197 TYR A N 1
ATOM 1546 C CA . TYR A 1 197 ? -17.494 5.968 11.901 1.00 96.88 197 TYR A CA 1
ATOM 1547 C C . TYR A 1 197 ? -17.044 4.844 12.828 1.00 96.88 197 TYR A C 1
ATOM 1549 O O . TYR A 1 197 ? -17.313 3.668 12.572 1.00 96.88 197 TYR A O 1
ATOM 1557 N N . LEU A 1 198 ? -16.357 5.223 13.903 1.00 97.19 198 LEU A N 1
ATOM 1558 C CA . LEU A 1 198 ? -15.884 4.312 14.936 1.00 97.19 198 LEU A CA 1
ATOM 1559 C C . LEU A 1 198 ? -16.682 4.564 16.208 1.00 97.19 198 LEU A C 1
ATOM 1561 O O . LEU A 1 198 ? -16.651 5.672 16.751 1.00 97.19 198 LEU A O 1
ATOM 1565 N N . ASN A 1 199 ? -17.361 3.531 16.692 1.00 97.00 199 ASN A N 1
ATOM 1566 C CA . ASN A 1 199 ? -18.149 3.591 17.917 1.00 97.00 199 ASN A CA 1
ATOM 1567 C C . ASN A 1 199 ? -17.591 2.595 18.934 1.00 97.00 199 ASN A C 1
ATOM 1569 O O . ASN A 1 199 ? -17.569 1.392 18.663 1.00 97.00 199 ASN A O 1
ATOM 1573 N N . ALA A 1 200 ? -17.172 3.074 20.108 1.00 97.00 200 ALA A N 1
ATOM 1574 C CA . ALA A 1 200 ? -16.832 2.188 21.215 1.00 97.00 200 ALA A CA 1
ATOM 1575 C C . ALA A 1 200 ? -18.101 1.529 21.766 1.00 97.00 200 ALA A C 1
ATOM 1577 O O . ALA A 1 200 ? -19.115 2.187 22.002 1.00 97.00 200 ALA A O 1
ATOM 1578 N N . THR A 1 201 ? -18.013 0.227 22.005 1.00 95.19 201 THR A N 1
ATOM 1579 C CA . THR A 1 201 ? -18.927 -0.555 22.844 1.00 95.19 201 THR A CA 1
ATOM 1580 C C . THR A 1 201 ? -18.187 -0.969 24.118 1.00 95.19 201 THR A C 1
ATOM 1582 O O . THR A 1 201 ? -17.024 -0.613 24.298 1.00 95.19 201 THR A O 1
ATOM 1585 N N . SER A 1 202 ? -18.825 -1.726 25.014 1.00 92.75 202 SER A N 1
ATOM 1586 C CA . SER A 1 202 ? -18.156 -2.196 26.235 1.00 92.75 202 SER A CA 1
ATOM 1587 C C . SER A 1 202 ? -16.944 -3.096 25.953 1.00 92.75 202 SER A C 1
ATOM 1589 O O . SER A 1 202 ? -16.008 -3.106 26.744 1.00 92.75 202 SER A O 1
ATOM 1591 N N . ASN A 1 203 ? -16.957 -3.840 24.836 1.00 93.75 203 ASN A N 1
ATOM 1592 C CA . ASN A 1 203 ? -15.985 -4.910 24.573 1.00 93.75 203 ASN A CA 1
ATOM 1593 C C . ASN A 1 203 ? -15.255 -4.779 23.223 1.00 93.75 203 ASN A C 1
ATOM 1595 O O . ASN A 1 203 ? -14.264 -5.473 23.008 1.00 93.75 203 ASN A O 1
ATOM 1599 N N . ALA A 1 204 ? -15.741 -3.937 22.309 1.00 95.31 204 ALA A N 1
ATOM 1600 C CA . ALA A 1 204 ? -15.200 -3.807 20.955 1.00 95.31 204 ALA A CA 1
ATOM 1601 C C . ALA A 1 204 ? -15.440 -2.411 20.361 1.00 95.31 204 ALA A C 1
ATOM 1603 O O . ALA A 1 204 ? -16.263 -1.638 20.857 1.00 95.31 204 ALA A O 1
ATOM 1604 N N . VAL A 1 205 ? -14.772 -2.111 19.253 1.00 96.56 205 VAL A N 1
ATOM 1605 C CA . VAL A 1 205 ? -15.061 -0.956 18.400 1.00 96.56 205 VAL A CA 1
ATOM 1606 C C . VAL A 1 205 ? -15.825 -1.435 17.174 1.00 96.56 205 VAL A C 1
ATOM 1608 O O . VAL A 1 205 ? -15.405 -2.369 16.492 1.00 96.56 205 VAL A O 1
ATOM 1611 N N . VAL A 1 206 ? -16.959 -0.797 16.897 1.00 96.69 206 VAL A N 1
ATOM 1612 C CA . VAL A 1 206 ? -17.767 -1.061 15.703 1.00 96.69 206 VAL A CA 1
ATOM 1613 C C . VAL A 1 206 ? -17.390 -0.052 14.624 1.00 96.69 206 VAL A C 1
ATOM 1615 O O . VAL A 1 206 ? -17.488 1.158 14.840 1.00 96.69 206 VAL A O 1
ATOM 1618 N N . LEU A 1 207 ? -16.968 -0.566 13.472 1.00 95.94 207 LEU A N 1
ATOM 1619 C CA . LEU A 1 207 ? -16.601 0.175 12.276 1.00 95.94 207 LEU A CA 1
ATOM 1620 C C . LEU A 1 207 ? -17.785 0.190 11.311 1.00 95.94 207 LEU A C 1
ATOM 1622 O O . LEU A 1 207 ? -18.350 -0.855 10.978 1.00 95.94 207 LEU A O 1
ATOM 1626 N N . SER A 1 208 ? -18.143 1.379 10.843 1.00 93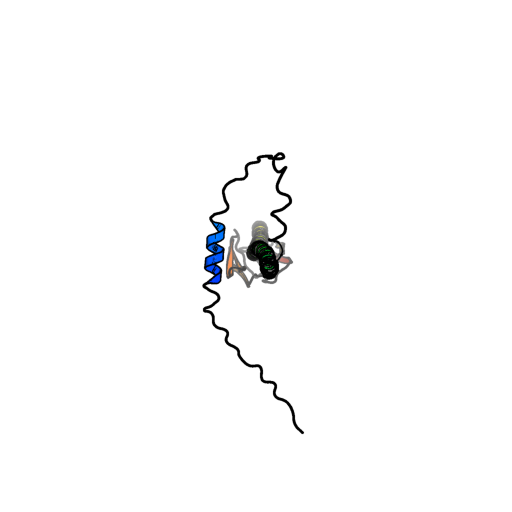.56 208 SER A N 1
ATOM 1627 C CA . SER A 1 208 ? -19.183 1.570 9.831 1.00 93.56 208 SER A CA 1
ATOM 1628 C C . SER A 1 208 ? -18.787 2.659 8.842 1.00 93.56 208 SER A C 1
ATOM 1630 O O . SER A 1 208 ? -18.060 3.587 9.190 1.00 93.56 208 SER A O 1
ATOM 1632 N N . ASP A 1 209 ? -19.246 2.503 7.608 1.00 87.12 209 ASP A N 1
ATOM 1633 C CA . ASP A 1 209 ? -18.894 3.279 6.417 1.00 87.12 209 ASP A CA 1
ATOM 1634 C C . ASP A 1 209 ? -20.150 3.889 5.778 1.00 87.12 209 ASP A C 1
ATOM 1636 O O . ASP A 1 209 ? -21.172 3.162 5.675 1.00 87.12 209 ASP A O 1
#